Protein AF-A0AAT9HSR9-F1 (afdb_monomer_lite)

Foldseek 3Di:
DCPDDDDDDDDPDDQAADDADDLPDAFEEEEEPAQQEPVDPCLLVSLCCCCTRSVQGQKYKYWRQKFNVRLAQPQGQDRPNRVVSNLVSNVVSVHANWDKDWARAGFPPADDRHRMHTTIMMTGRPVRDDFPADAAEHNPDAWDWDADPNDIDINHPPYDHDDDPDDPPPDDDDDPDDDPPDDDPDDDDDDDDDDDDDDDD

Structure (mmCIF, N/CA/C/O backbone):
data_AF-A0AAT9HSR9-F1
#
_entry.id   AF-A0AAT9HSR9-F1
#
loop_
_atom_site.group_PDB
_atom_site.id
_atom_site.type_symbol
_atom_site.label_atom_id
_atom_site.label_alt_id
_atom_site.label_comp_id
_atom_site.label_asym_id
_atom_site.label_entity_id
_atom_site.label_seq_id
_atom_site.pdbx_PDB_ins_code
_atom_site.Cartn_x
_atom_site.Cartn_y
_atom_site.Cartn_z
_atom_site.occupancy
_atom_site.B_iso_or_equiv
_atom_site.auth_seq_id
_atom_site.auth_comp_id
_atom_site.auth_asym_id
_atom_site.auth_atom_id
_atom_site.pdbx_PDB_model_num
ATOM 1 N N . MET A 1 1 ? 38.023 8.622 -2.861 1.00 49.47 1 MET A N 1
ATOM 2 C CA . MET A 1 1 ? 36.680 8.359 -3.401 1.00 49.47 1 MET A CA 1
ATOM 3 C C . MET A 1 1 ? 36.745 6.967 -4.004 1.00 49.47 1 MET A C 1
ATOM 5 O O . MET A 1 1 ? 37.762 6.653 -4.612 1.00 49.47 1 MET A O 1
ATOM 9 N N . ALA A 1 2 ? 35.819 6.084 -3.636 1.00 56.56 2 ALA A N 1
ATOM 10 C CA . ALA A 1 2 ? 35.766 4.719 -4.150 1.00 56.56 2 ALA A CA 1
ATOM 11 C C . ALA A 1 2 ? 34.587 4.687 -5.121 1.00 56.56 2 ALA A C 1
ATOM 13 O O . ALA A 1 2 ? 33.443 4.583 -4.691 1.00 56.56 2 ALA A O 1
ATOM 14 N N . ASP A 1 3 ? 34.886 4.871 -6.403 1.00 71.75 3 ASP A N 1
ATOM 15 C CA . ASP A 1 3 ? 33.885 5.171 -7.435 1.00 71.75 3 ASP A CA 1
ATOM 16 C C . ASP A 1 3 ? 33.466 3.910 -8.210 1.00 71.75 3 ASP A C 1
ATOM 18 O O . ASP A 1 3 ? 32.775 3.988 -9.221 1.00 71.75 3 ASP A O 1
ATOM 22 N N . GLU A 1 4 ? 33.890 2.733 -7.742 1.00 72.19 4 GLU A N 1
ATOM 23 C CA . GLU A 1 4 ? 33.676 1.461 -8.422 1.00 72.19 4 GLU A CA 1
ATOM 24 C C . GLU A 1 4 ? 33.066 0.443 -7.453 1.00 72.19 4 GLU A C 1
ATOM 26 O O . GLU A 1 4 ? 33.708 -0.043 -6.517 1.00 72.19 4 GLU A O 1
ATOM 31 N N . LEU A 1 5 ? 31.782 0.144 -7.661 1.00 78.38 5 LEU A N 1
ATOM 32 C CA . LEU A 1 5 ? 31.115 -0.970 -6.998 1.00 78.38 5 LEU A CA 1
ATOM 33 C C . LEU A 1 5 ? 31.623 -2.279 -7.617 1.00 78.38 5 LEU A C 1
ATOM 35 O O . LEU A 1 5 ? 31.696 -2.419 -8.837 1.00 78.38 5 LEU A O 1
ATOM 39 N N . GLY A 1 6 ? 31.973 -3.252 -6.775 1.00 82.44 6 GL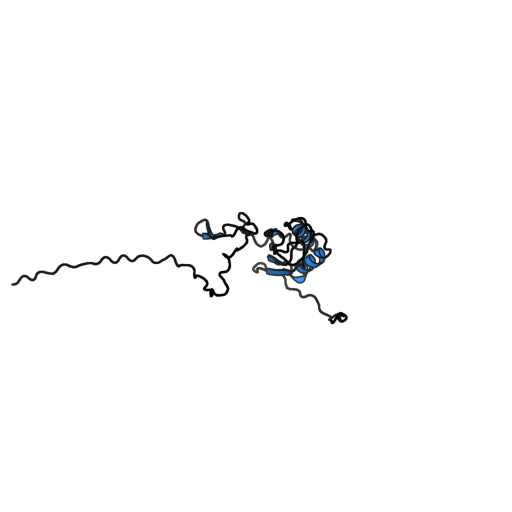Y A N 1
ATOM 40 C CA . GLY A 1 6 ? 32.399 -4.570 -7.242 1.00 82.44 6 GLY A CA 1
ATOM 41 C C . GLY A 1 6 ? 31.304 -5.289 -8.039 1.00 82.44 6 GLY A C 1
ATOM 42 O O . GLY A 1 6 ? 30.112 -5.065 -7.840 1.00 82.44 6 GLY A O 1
ATOM 43 N N . THR A 1 7 ? 31.703 -6.195 -8.933 1.00 84.62 7 THR A N 1
ATOM 44 C CA . THR A 1 7 ? 30.761 -6.977 -9.744 1.00 84.62 7 THR A CA 1
ATOM 45 C C . THR A 1 7 ? 29.897 -7.880 -8.861 1.00 84.62 7 THR A C 1
ATOM 47 O O . THR A 1 7 ? 30.424 -8.685 -8.085 1.00 84.62 7 THR A O 1
ATOM 50 N N . LEU A 1 8 ? 28.572 -7.784 -9.010 1.00 83.00 8 LEU A N 1
ATOM 51 C CA . LEU A 1 8 ? 27.621 -8.663 -8.334 1.00 83.00 8 LEU A CA 1
ATOM 52 C C . LEU A 1 8 ? 27.916 -10.121 -8.703 1.00 83.00 8 LEU A C 1
ATOM 54 O O . LEU A 1 8 ? 27.833 -10.514 -9.866 1.00 83.00 8 LEU A O 1
ATOM 58 N N . LYS A 1 9 ? 28.245 -10.938 -7.701 1.00 85.19 9 LYS A N 1
ATOM 59 C CA . LYS A 1 9 ? 28.342 -12.390 -7.857 1.00 85.19 9 LYS A CA 1
ATOM 60 C C . LYS A 1 9 ? 27.020 -13.012 -7.417 1.00 85.19 9 LYS A C 1
ATOM 62 O O . LYS A 1 9 ? 26.673 -12.869 -6.245 1.00 85.19 9 LYS A O 1
ATOM 67 N N . PRO A 1 10 ? 26.295 -13.714 -8.303 1.00 80.94 10 PRO A N 1
ATOM 68 C CA . PRO A 1 10 ? 25.083 -14.414 -7.912 1.00 80.94 10 PRO A CA 1
ATOM 69 C C . PRO A 1 10 ? 25.403 -15.454 -6.835 1.00 80.94 10 PRO A C 1
ATOM 71 O O . PRO A 1 10 ? 26.156 -16.400 -7.068 1.00 80.94 10 PRO A O 1
ATOM 74 N N . GLY A 1 11 ? 24.835 -15.287 -5.643 1.00 81.75 11 GLY A N 1
ATOM 75 C CA . GLY A 1 11 ? 24.645 -16.408 -4.732 1.00 81.75 11 GLY A CA 1
ATOM 76 C C . GLY A 1 11 ? 23.444 -17.197 -5.237 1.00 81.75 11 GLY A C 1
ATOM 77 O O . GLY A 1 11 ? 22.462 -16.583 -5.643 1.00 81.75 11 GLY A O 1
ATOM 78 N N . ASN A 1 12 ? 23.487 -18.529 -5.231 1.00 87.81 12 ASN A N 1
ATOM 79 C CA . ASN A 1 12 ? 22.360 -19.398 -5.616 1.00 87.81 12 ASN A CA 1
ATOM 80 C C . ASN A 1 12 ? 21.196 -19.330 -4.596 1.00 87.81 12 ASN A C 1
ATOM 82 O O . ASN A 1 12 ? 20.696 -20.353 -4.128 1.00 87.81 12 ASN A O 1
ATOM 86 N N . LEU A 1 13 ? 20.809 -18.120 -4.199 1.00 87.38 13 LEU A N 1
ATOM 87 C CA . LEU A 1 13 ? 19.765 -17.818 -3.242 1.00 87.38 13 LEU A CA 1
ATOM 88 C C . LEU A 1 13 ? 18.419 -17.898 -3.949 1.00 87.38 13 LEU A C 1
ATOM 90 O O . LEU A 1 13 ? 18.234 -17.400 -5.060 1.00 87.38 13 LEU A O 1
ATOM 94 N N . ARG A 1 14 ? 17.467 -18.541 -3.284 1.00 86.81 14 ARG A N 1
ATOM 95 C CA . ARG A 1 14 ? 16.070 -18.563 -3.706 1.00 86.81 14 ARG A CA 1
ATOM 96 C C . ARG A 1 14 ? 15.319 -17.545 -2.867 1.00 86.81 14 ARG A C 1
ATOM 98 O O . ARG A 1 14 ? 15.619 -17.402 -1.684 1.00 86.81 14 ARG A O 1
ATOM 105 N N . ARG A 1 15 ? 14.339 -16.866 -3.465 1.00 87.75 15 ARG A N 1
ATOM 106 C CA . ARG A 1 15 ? 13.424 -16.017 -2.695 1.00 87.75 15 ARG A CA 1
ATOM 107 C C . ARG A 1 15 ? 12.723 -16.871 -1.642 1.00 87.75 15 ARG A C 1
ATOM 109 O O . ARG A 1 15 ? 12.269 -17.976 -1.945 1.00 87.75 15 ARG A O 1
ATOM 116 N N . GLU A 1 16 ? 12.649 -16.356 -0.423 1.00 91.75 16 GLU A N 1
ATOM 117 C CA . GLU A 1 16 ? 11.943 -17.024 0.663 1.00 91.75 16 GLU A CA 1
ATOM 118 C C . GLU A 1 16 ? 10.441 -17.089 0.373 1.00 91.75 16 GLU A C 1
ATOM 120 O O . GLU A 1 16 ? 9.889 -16.280 -0.377 1.00 91.75 16 GLU A O 1
ATOM 125 N N . SER A 1 17 ? 9.776 -18.086 0.947 1.00 95.81 17 SER A N 1
ATOM 126 C CA . SER A 1 17 ? 8.325 -18.231 0.865 1.00 95.81 17 SER A CA 1
ATOM 127 C C . SER A 1 17 ? 7.789 -18.782 2.174 1.00 95.81 17 SER A C 1
ATOM 129 O O . SER A 1 17 ? 8.463 -19.583 2.823 1.00 95.81 17 SER A O 1
ATOM 131 N N . THR A 1 18 ? 6.561 -18.415 2.516 1.00 96.25 18 THR A N 1
ATOM 132 C CA . THR A 1 18 ? 5.837 -18.972 3.659 1.00 96.25 18 THR A CA 1
ATOM 133 C C . THR A 1 18 ? 4.807 -20.019 3.215 1.00 96.25 18 THR A C 1
ATOM 135 O O . THR A 1 18 ? 4.603 -20.268 2.018 1.00 96.25 18 THR A O 1
ATOM 138 N N . ARG A 1 19 ? 4.162 -20.668 4.189 1.00 96.56 19 ARG A N 1
ATOM 139 C CA . ARG A 1 19 ? 2.981 -21.514 3.969 1.00 96.56 19 ARG A CA 1
ATOM 140 C C . ARG A 1 19 ? 1.700 -20.668 3.988 1.00 96.56 19 ARG A C 1
ATOM 142 O O . ARG A 1 19 ? 1.684 -19.636 4.653 1.00 96.56 19 ARG A O 1
ATOM 149 N N . PRO A 1 20 ? 0.612 -21.117 3.344 1.00 96.50 20 PRO A N 1
ATOM 150 C CA . PRO A 1 20 ? -0.703 -20.518 3.548 1.00 96.50 20 PRO A CA 1
ATOM 151 C C . PRO A 1 20 ? -1.145 -20.597 5.018 1.00 96.50 20 PRO A C 1
ATOM 153 O O . PRO A 1 20 ? -0.828 -21.566 5.724 1.00 96.50 20 PRO A O 1
ATOM 156 N N . GLN A 1 21 ? -1.891 -19.592 5.469 1.00 97.50 21 GLN A N 1
ATOM 157 C CA . GLN A 1 21 ? -2.566 -19.578 6.763 1.00 97.50 21 GLN A CA 1
ATOM 158 C C . GLN A 1 21 ? -3.738 -20.562 6.798 1.00 97.50 21 GLN A C 1
ATOM 160 O O . GLN A 1 21 ? -4.435 -20.769 5.804 1.00 97.50 21 GLN A O 1
ATOM 165 N N . HIS A 1 22 ? -3.981 -21.165 7.960 1.00 96.81 22 HIS A N 1
ATOM 166 C CA . HIS A 1 22 ? -5.181 -21.964 8.191 1.00 96.81 22 HIS A CA 1
ATOM 167 C C . HIS A 1 22 ? -6.426 -21.077 8.365 1.00 96.81 22 HIS A C 1
ATOM 169 O O . HIS A 1 22 ? -6.351 -19.871 8.604 1.00 96.81 22 HIS A O 1
ATOM 175 N N . LEU A 1 23 ? -7.613 -21.691 8.303 1.00 93.75 23 LEU A N 1
ATOM 176 C CA . LEU A 1 23 ? -8.891 -20.983 8.457 1.00 93.75 23 LEU A CA 1
ATOM 177 C C . LEU A 1 23 ? -9.039 -20.257 9.805 1.00 93.75 23 LEU A C 1
ATOM 179 O O . LEU A 1 23 ? -9.752 -19.266 9.881 1.00 93.75 23 LEU A O 1
ATOM 183 N N . THR A 1 24 ? -8.358 -20.732 10.849 1.00 96.06 24 THR A N 1
ATOM 184 C CA . THR A 1 24 ? -8.396 -20.168 12.208 1.00 96.06 24 THR A CA 1
ATOM 185 C C . THR A 1 24 ? -7.161 -19.334 12.556 1.00 96.06 24 THR A C 1
ATOM 187 O O . THR A 1 24 ? -6.983 -18.962 13.713 1.00 96.06 24 THR A O 1
ATOM 190 N N . GLU A 1 25 ? -6.276 -19.088 11.591 1.00 98.00 25 GLU A N 1
ATOM 191 C CA . GLU A 1 25 ? -5.083 -18.257 11.757 1.00 98.00 25 GLU A CA 1
ATOM 192 C C . GLU A 1 25 ? -5.281 -16.917 11.058 1.00 98.00 25 GLU A C 1
ATOM 194 O O . GLU A 1 25 ? -6.007 -16.851 10.073 1.00 98.00 25 GLU A O 1
ATOM 199 N N . LEU A 1 26 ? -4.607 -15.873 11.539 1.00 98.00 26 LEU A N 1
ATOM 200 C CA . LEU A 1 26 ? -4.512 -14.582 10.863 1.00 98.00 26 LEU A CA 1
ATOM 201 C C . LEU A 1 26 ? -3.094 -14.427 10.306 1.00 98.00 26 LEU A C 1
ATOM 203 O O . LEU A 1 26 ? -2.134 -14.466 11.078 1.00 98.00 26 LEU A O 1
ATOM 207 N N . ALA A 1 27 ? -2.959 -14.231 8.994 1.00 98.38 27 ALA A N 1
ATOM 208 C CA . ALA A 1 27 ? -1.683 -13.878 8.376 1.00 98.38 27 ALA A CA 1
ATOM 209 C C . ALA A 1 27 ? -1.542 -12.361 8.238 1.00 98.38 27 ALA A C 1
ATOM 211 O O . ALA A 1 27 ? -2.395 -11.698 7.650 1.00 98.38 27 ALA A O 1
ATOM 212 N N . VAL A 1 28 ? -0.430 -11.833 8.747 1.00 98.31 28 VAL A N 1
ATOM 213 C CA . VAL A 1 28 ? -0.067 -10.415 8.674 1.00 98.31 28 VAL A CA 1
ATOM 214 C C . VAL A 1 28 ? 1.351 -10.315 8.128 1.00 98.31 28 VAL A C 1
ATOM 216 O O . VAL A 1 28 ? 2.233 -11.036 8.595 1.00 98.31 28 VAL A O 1
ATOM 219 N N . ALA A 1 29 ? 1.575 -9.422 7.169 1.00 97.94 29 ALA A N 1
ATOM 220 C CA . ALA A 1 29 ? 2.901 -9.129 6.635 1.00 97.94 29 ALA A CA 1
ATOM 221 C C . ALA A 1 29 ? 3.158 -7.620 6.564 1.00 97.94 29 ALA A C 1
ATOM 223 O O . ALA A 1 29 ? 2.227 -6.829 6.418 1.00 97.94 29 ALA A O 1
ATOM 224 N N . THR A 1 30 ? 4.430 -7.236 6.631 1.00 98.00 30 THR A N 1
ATOM 225 C CA . THR A 1 30 ? 4.922 -5.932 6.176 1.00 98.00 30 THR A CA 1
ATOM 226 C C . THR A 1 30 ? 5.674 -6.149 4.867 1.00 98.00 30 THR A C 1
ATOM 228 O O . THR A 1 30 ? 6.376 -7.154 4.719 1.00 98.00 30 THR A O 1
ATOM 231 N N . TYR A 1 31 ? 5.495 -5.261 3.897 1.00 97.94 31 TYR A N 1
ATOM 232 C CA . TYR A 1 31 ? 6.111 -5.401 2.583 1.00 97.94 31 TYR A CA 1
ATOM 233 C C . TYR A 1 31 ? 6.418 -4.030 1.989 1.00 97.94 31 TYR A C 1
ATOM 235 O O . TYR A 1 31 ? 5.526 -3.199 1.863 1.00 97.94 31 TYR A O 1
ATOM 243 N N . ASN A 1 32 ? 7.677 -3.809 1.634 1.00 97.56 32 ASN A N 1
ATOM 244 C CA . ASN A 1 32 ? 8.132 -2.585 0.993 1.00 97.56 32 ASN A CA 1
ATOM 245 C C . ASN A 1 32 ? 8.040 -2.738 -0.530 1.00 97.56 32 ASN A C 1
ATOM 247 O O . ASN A 1 32 ? 8.429 -3.783 -1.064 1.00 97.56 32 ASN A O 1
ATOM 251 N N . VAL A 1 33 ? 7.468 -1.735 -1.197 1.00 97.19 33 VAL A N 1
ATOM 252 C CA . VAL A 1 33 ? 7.260 -1.725 -2.652 1.00 97.19 33 VAL A CA 1
ATOM 253 C C . VAL A 1 33 ? 8.196 -0.770 -3.401 1.00 97.19 33 VAL A C 1
ATOM 255 O O . VAL A 1 33 ? 8.028 -0.603 -4.597 1.00 97.19 33 VAL A O 1
ATOM 258 N N . GLU A 1 34 ? 9.195 -0.201 -2.724 1.00 95.31 34 GLU A N 1
ATOM 259 C CA . GLU A 1 34 ? 10.305 0.555 -3.321 1.00 95.31 34 GLU A CA 1
ATOM 260 C C . GLU A 1 34 ? 9.855 1.805 -4.108 1.00 95.31 34 GLU A C 1
ATOM 262 O O . GLU A 1 34 ? 10.176 1.960 -5.281 1.00 95.31 34 GLU A O 1
ATOM 267 N N . ASN A 1 35 ? 9.126 2.709 -3.442 1.00 95.69 35 ASN A N 1
ATOM 268 C CA . ASN A 1 35 ? 8.567 3.965 -3.980 1.00 95.69 35 ASN A CA 1
ATOM 269 C C . ASN A 1 35 ? 7.576 3.797 -5.143 1.00 95.69 35 ASN A C 1
ATOM 271 O O . ASN A 1 35 ? 7.456 4.685 -5.982 1.00 95.69 35 ASN A O 1
ATOM 275 N N . LEU A 1 36 ? 6.839 2.685 -5.160 1.00 97.88 36 LEU A N 1
ATOM 276 C CA . LEU A 1 36 ? 5.950 2.307 -6.257 1.00 97.88 36 LEU A CA 1
ATOM 277 C C . LEU A 1 36 ? 4.986 3.432 -6.662 1.00 97.88 36 LEU A C 1
ATOM 279 O O . LEU A 1 36 ? 4.190 3.894 -5.838 1.00 97.88 36 LEU A O 1
ATOM 283 N N . ASP A 1 37 ? 4.995 3.774 -7.948 1.00 97.75 37 ASP A N 1
ATOM 284 C CA . ASP A 1 37 ? 4.078 4.698 -8.613 1.00 97.75 37 ASP A CA 1
ATOM 285 C C . ASP A 1 37 ? 3.621 4.158 -9.987 1.00 97.75 37 ASP A C 1
ATOM 287 O O . ASP A 1 37 ? 4.144 3.157 -10.477 1.00 97.75 37 ASP A O 1
ATOM 291 N N . PRO A 1 38 ? 2.606 4.753 -10.647 1.00 97.94 38 PRO A N 1
ATOM 292 C CA . PRO A 1 38 ? 2.026 4.196 -11.872 1.00 97.94 38 PRO A CA 1
ATOM 293 C C . PRO A 1 38 ? 2.969 4.124 -13.084 1.00 97.94 38 PRO A C 1
ATOM 295 O O . PRO A 1 38 ? 2.585 3.534 -14.096 1.00 97.94 38 PRO A O 1
ATOM 298 N N . SER A 1 39 ? 4.141 4.758 -13.031 1.00 96.75 39 SER A N 1
ATOM 299 C CA . SER A 1 39 ? 5.153 4.706 -14.087 1.00 96.75 39 SER A CA 1
ATOM 300 C C . SER A 1 39 ? 6.092 3.498 -13.982 1.00 96.75 39 SER A C 1
ATOM 302 O O . SER A 1 39 ? 6.758 3.177 -14.971 1.00 96.75 39 SER A O 1
ATOM 304 N N . ASP A 1 40 ? 6.089 2.790 -12.849 1.00 97.69 40 ASP A N 1
ATOM 305 C CA . ASP A 1 40 ? 6.918 1.606 -12.627 1.00 97.69 40 ASP A CA 1
ATOM 306 C C . ASP A 1 40 ? 6.430 0.364 -13.386 1.00 97.69 40 ASP A C 1
ATOM 308 O O . ASP A 1 40 ? 5.235 0.136 -13.596 1.00 97.69 40 ASP A O 1
ATOM 312 N N . ASP A 1 41 ? 7.370 -0.520 -13.735 1.00 97.56 41 ASP A N 1
ATOM 313 C CA . ASP A 1 41 ? 7.102 -1.823 -14.359 1.00 97.56 41 ASP A CA 1
ATOM 314 C C . ASP A 1 41 ? 7.121 -3.001 -13.358 1.00 97.56 41 ASP A C 1
ATOM 316 O O . ASP A 1 41 ? 6.927 -4.164 -13.730 1.00 97.56 41 ASP A O 1
ATOM 320 N N . THR A 1 42 ? 7.290 -2.711 -12.064 1.00 98.31 42 THR A N 1
ATOM 321 C CA . THR A 1 42 ? 7.502 -3.697 -10.991 1.00 98.31 42 THR A CA 1
ATOM 322 C C . THR A 1 42 ? 6.212 -4.238 -10.364 1.00 98.31 42 THR A C 1
ATOM 324 O O . THR A 1 42 ? 6.268 -5.218 -9.613 1.00 98.31 42 THR A O 1
ATOM 327 N N . PHE A 1 43 ? 5.031 -3.696 -10.699 1.00 98.69 43 PHE A N 1
ATOM 328 C CA . PHE A 1 43 ? 3.735 -4.113 -10.130 1.00 98.69 43 PHE A CA 1
ATOM 329 C C . PHE A 1 43 ? 3.512 -5.629 -10.163 1.00 98.69 43 PHE A C 1
ATOM 331 O O . PHE A 1 43 ? 3.130 -6.231 -9.159 1.00 98.69 43 PHE A O 1
ATOM 338 N N . ALA A 1 44 ? 3.790 -6.271 -11.301 1.00 98.69 44 ALA A N 1
ATOM 339 C CA . ALA A 1 44 ? 3.626 -7.715 -11.450 1.00 98.69 44 ALA A CA 1
ATOM 340 C C . ALA A 1 44 ? 4.586 -8.508 -10.544 1.00 98.69 44 ALA A C 1
ATOM 342 O O . ALA A 1 44 ? 4.226 -9.571 -10.035 1.00 98.69 44 ALA A O 1
ATOM 343 N N . ALA A 1 45 ? 5.797 -7.993 -10.309 1.00 98.44 45 ALA A N 1
ATOM 344 C CA . ALA A 1 45 ? 6.773 -8.620 -9.426 1.00 98.44 45 ALA A CA 1
ATOM 345 C C . ALA A 1 45 ? 6.362 -8.497 -7.950 1.00 98.44 45 ALA A C 1
ATOM 347 O O . ALA A 1 45 ? 6.430 -9.491 -7.219 1.00 98.44 45 ALA A O 1
ATOM 348 N N . HIS A 1 46 ? 5.878 -7.325 -7.522 1.00 98.62 46 HIS A N 1
ATOM 349 C CA . HIS A 1 46 ? 5.333 -7.125 -6.175 1.00 98.62 46 HIS A CA 1
ATOM 350 C C . HIS A 1 46 ? 4.090 -7.987 -5.937 1.00 98.62 46 HIS A C 1
ATOM 352 O O . HIS A 1 46 ? 4.003 -8.687 -4.925 1.00 98.62 46 HIS A O 1
ATOM 358 N N . ALA A 1 47 ? 3.168 -8.026 -6.902 1.00 98.75 47 ALA A N 1
ATOM 359 C CA . ALA A 1 47 ? 1.995 -8.890 -6.860 1.00 98.75 47 ALA A CA 1
ATOM 360 C C . ALA A 1 47 ? 2.378 -10.371 -6.723 1.00 98.75 47 ALA A C 1
ATOM 362 O O . ALA A 1 47 ? 1.901 -11.056 -5.818 1.00 98.75 47 ALA A O 1
ATOM 363 N N . ALA A 1 48 ? 3.302 -10.861 -7.554 1.00 98.50 48 ALA A N 1
ATOM 364 C CA . ALA A 1 48 ? 3.790 -12.234 -7.467 1.00 98.50 48 ALA A CA 1
ATOM 365 C C . ALA A 1 48 ? 4.442 -12.534 -6.107 1.00 98.50 48 ALA A C 1
ATOM 367 O O . ALA A 1 48 ? 4.223 -13.612 -5.550 1.00 98.50 48 ALA A O 1
ATOM 368 N N . ALA A 1 49 ? 5.198 -11.590 -5.536 1.00 98.38 49 ALA A N 1
ATOM 369 C CA . ALA A 1 49 ? 5.771 -11.745 -4.204 1.00 98.38 49 ALA A CA 1
ATOM 370 C C . ALA A 1 49 ? 4.679 -11.858 -3.124 1.00 98.38 49 ALA A C 1
ATOM 372 O O . ALA A 1 49 ? 4.713 -12.779 -2.305 1.00 98.38 49 ALA A O 1
ATOM 373 N N . ILE A 1 50 ? 3.667 -10.991 -3.149 1.00 98.62 50 ILE A N 1
ATOM 374 C CA . ILE A 1 50 ? 2.552 -11.029 -2.192 1.00 98.62 50 ILE A CA 1
ATOM 375 C C . ILE A 1 50 ? 1.767 -12.346 -2.317 1.00 98.62 50 ILE A C 1
ATOM 377 O O . ILE A 1 50 ? 1.503 -13.022 -1.318 1.00 98.62 50 ILE A O 1
ATOM 381 N N . VAL A 1 51 ? 1.442 -12.768 -3.538 1.00 98.69 51 VAL A N 1
ATOM 382 C CA . VAL A 1 51 ? 0.605 -13.954 -3.767 1.00 98.69 51 VAL A CA 1
ATOM 383 C C . VAL A 1 51 ? 1.378 -15.252 -3.549 1.00 98.69 51 VAL A C 1
ATOM 385 O O . VAL A 1 51 ? 0.900 -16.158 -2.864 1.00 98.69 51 VAL A O 1
ATOM 388 N N . HIS A 1 52 ? 2.571 -15.385 -4.124 1.00 98.12 52 HIS A N 1
ATOM 389 C CA . HIS A 1 52 ? 3.272 -16.667 -4.192 1.00 98.12 52 HIS A CA 1
ATOM 390 C C . HIS A 1 52 ? 4.334 -16.839 -3.107 1.00 98.12 52 HIS A C 1
ATOM 392 O O . HIS A 1 52 ? 4.501 -17.957 -2.611 1.00 98.12 52 HIS A O 1
ATOM 398 N N . ASN A 1 53 ? 5.022 -15.766 -2.704 1.00 98.12 53 ASN A N 1
ATOM 399 C CA . ASN A 1 53 ? 6.019 -15.826 -1.635 1.00 98.12 53 ASN A CA 1
ATOM 400 C C . ASN A 1 53 ? 5.363 -15.651 -0.262 1.00 98.12 53 ASN A C 1
ATOM 402 O O . ASN A 1 53 ? 5.560 -16.500 0.607 1.00 98.12 53 ASN A O 1
ATOM 406 N N . LEU A 1 54 ? 4.541 -14.613 -0.084 1.00 98.19 54 LEU A N 1
ATOM 407 C CA . LEU A 1 54 ? 3.848 -14.328 1.181 1.00 98.19 54 LEU A CA 1
ATOM 408 C C . LEU A 1 54 ? 2.530 -15.098 1.352 1.00 98.19 54 LEU A C 1
ATOM 410 O O . LEU A 1 54 ? 1.971 -15.101 2.444 1.00 98.19 54 LEU A O 1
ATOM 414 N N . ARG A 1 55 ? 2.069 -15.800 0.307 1.00 98.44 55 ARG A N 1
ATOM 415 C CA . ARG A 1 55 ? 0.854 -16.637 0.313 1.00 98.44 55 ARG A CA 1
ATOM 416 C C . ARG A 1 55 ? -0.443 -15.872 0.566 1.00 98.44 55 ARG A C 1
ATOM 418 O O . ARG A 1 55 ? -1.352 -16.422 1.175 1.00 98.44 55 ARG A O 1
ATOM 425 N N . SER A 1 56 ? -0.555 -14.656 0.029 1.00 98.50 56 SER A N 1
ATOM 426 C CA . SER A 1 56 ? -1.740 -13.795 0.165 1.00 98.50 56 SER A CA 1
ATOM 427 C C . SER A 1 56 ? -2.184 -13.621 1.629 1.00 98.50 56 SER A C 1
ATOM 429 O O . SER A 1 56 ? -3.231 -14.143 2.030 1.00 98.50 56 SER A O 1
ATOM 431 N N . PRO A 1 57 ? -1.392 -12.908 2.455 1.00 98.56 57 PRO A N 1
ATOM 432 C CA . PRO A 1 57 ? -1.745 -12.639 3.846 1.00 98.56 57 PRO A CA 1
ATOM 433 C C . PRO A 1 57 ? -3.130 -11.994 3.975 1.00 98.56 57 PRO A C 1
ATOM 435 O O . PRO A 1 57 ? -3.579 -11.283 3.080 1.00 98.56 57 PRO A O 1
ATOM 438 N N . ASP A 1 58 ? -3.810 -12.179 5.103 1.00 98.69 58 ASP A N 1
ATOM 439 C CA . ASP A 1 58 ? -5.112 -11.532 5.327 1.00 98.69 58 ASP A CA 1
ATOM 440 C C . ASP A 1 58 ? -4.977 -10.010 5.431 1.00 98.69 58 ASP A C 1
ATOM 442 O O . ASP A 1 58 ? -5.915 -9.274 5.125 1.00 98.69 58 ASP A O 1
ATOM 446 N N . ILE A 1 59 ? -3.804 -9.563 5.877 1.00 98.62 59 ILE A N 1
ATOM 447 C CA . ILE A 1 59 ? -3.433 -8.174 6.086 1.00 98.62 59 ILE A CA 1
ATOM 448 C C . ILE A 1 59 ? -2.006 -7.949 5.573 1.00 98.62 59 ILE A C 1
ATOM 450 O O . ILE A 1 59 ? -1.087 -8.678 5.960 1.00 98.62 59 ILE A O 1
ATOM 454 N N . VAL A 1 60 ? -1.799 -6.889 4.789 1.00 98.69 60 VAL A N 1
ATOM 455 C CA . VAL A 1 60 ? -0.465 -6.436 4.370 1.00 98.69 60 VAL A CA 1
ATOM 456 C C . VAL A 1 60 ? -0.300 -4.954 4.693 1.00 98.69 60 VAL A C 1
ATOM 458 O O . VAL A 1 60 ? -1.046 -4.116 4.198 1.00 98.69 60 VAL A O 1
ATOM 461 N N . SER A 1 61 ? 0.690 -4.625 5.519 1.00 98.31 61 SER A N 1
ATOM 462 C CA . SER A 1 61 ? 1.165 -3.253 5.697 1.00 98.31 61 SER A CA 1
ATOM 463 C C . SER A 1 61 ? 2.199 -2.960 4.616 1.00 98.31 61 SER A C 1
ATOM 465 O O . SER A 1 61 ? 3.301 -3.506 4.656 1.00 98.31 61 SER A O 1
ATOM 467 N N . LEU A 1 62 ? 1.833 -2.119 3.658 1.00 98.38 62 LEU A N 1
ATOM 468 C CA . LEU A 1 62 ? 2.710 -1.662 2.593 1.00 98.38 62 LEU A CA 1
ATOM 469 C C . LEU A 1 62 ? 3.545 -0.474 3.065 1.00 98.38 62 LEU A C 1
ATOM 471 O O . LEU A 1 62 ? 3.016 0.467 3.663 1.00 98.38 62 LEU A O 1
ATOM 475 N N . GLU A 1 63 ? 4.836 -0.543 2.775 1.00 96.56 63 GLU A N 1
ATOM 476 C CA . GLU A 1 63 ? 5.795 0.547 2.909 1.00 96.56 63 GLU A CA 1
ATOM 477 C C . GLU A 1 63 ? 6.150 1.073 1.526 1.00 96.56 63 GLU A C 1
ATOM 479 O O . GLU A 1 63 ? 6.230 0.307 0.569 1.00 96.56 63 GLU A O 1
ATOM 484 N N . GLU A 1 64 ? 6.403 2.371 1.461 1.00 95.38 64 GLU A N 1
ATOM 485 C CA . GLU A 1 64 ? 6.881 3.057 0.267 1.00 95.38 64 GLU A CA 1
ATOM 486 C C . GLU A 1 64 ? 5.902 3.134 -0.916 1.00 95.38 64 GLU A C 1
ATOM 488 O O . GLU A 1 64 ? 6.287 2.977 -2.067 1.00 95.38 64 GLU A O 1
ATOM 493 N N . ILE A 1 65 ? 4.624 3.414 -0.645 1.00 97.62 65 ILE A N 1
ATOM 494 C CA . ILE A 1 65 ? 3.653 3.751 -1.700 1.00 97.62 65 ILE A CA 1
ATOM 495 C C . ILE A 1 65 ? 3.767 5.234 -2.051 1.00 97.62 65 ILE A C 1
ATOM 497 O O . ILE A 1 65 ? 3.656 6.083 -1.159 1.00 97.62 65 ILE A O 1
ATOM 501 N N . GLN A 1 66 ? 3.913 5.544 -3.335 1.00 97.00 66 GLN A N 1
ATOM 502 C CA . GLN A 1 66 ? 4.060 6.910 -3.824 1.00 97.00 66 GLN A CA 1
ATOM 503 C C . GLN A 1 66 ? 2.779 7.453 -4.487 1.00 97.00 66 GLN A C 1
ATOM 505 O O . GLN A 1 66 ? 1.795 6.733 -4.695 1.00 97.00 66 GLN A O 1
ATOM 510 N N . ASP A 1 67 ? 2.777 8.762 -4.747 1.00 97.44 67 ASP A N 1
ATOM 511 C CA . ASP A 1 67 ? 1.704 9.505 -5.403 1.00 97.44 67 ASP A CA 1
ATOM 512 C C . ASP A 1 67 ? 1.338 8.965 -6.793 1.00 97.44 67 ASP A C 1
ATOM 514 O O . ASP A 1 67 ? 2.133 8.346 -7.497 1.00 97.44 67 ASP A O 1
ATOM 518 N N . ASP A 1 68 ? 0.126 9.290 -7.237 1.00 97.69 68 ASP A N 1
ATOM 519 C CA . ASP A 1 68 ? -0.436 8.929 -8.543 1.00 97.69 68 ASP A CA 1
ATOM 520 C C . ASP A 1 68 ? 0.334 9.517 -9.742 1.00 97.69 68 ASP A C 1
ATOM 522 O O . ASP A 1 68 ? 0.049 9.166 -10.896 1.00 97.69 68 ASP A O 1
ATOM 526 N N . ASN A 1 69 ? 1.261 10.441 -9.483 1.00 95.44 69 ASN A N 1
ATOM 527 C CA . ASN A 1 69 ? 2.114 11.121 -10.453 1.00 95.44 69 ASN A CA 1
ATOM 528 C C . ASN A 1 69 ? 3.624 10.879 -10.214 1.00 95.44 69 ASN A C 1
ATOM 530 O O . ASN A 1 69 ? 4.447 11.536 -10.867 1.00 95.44 69 ASN A O 1
ATOM 534 N N . GLY A 1 70 ? 3.983 9.961 -9.308 1.00 94.06 70 GLY A N 1
ATOM 535 C CA . GLY A 1 70 ? 5.371 9.656 -8.962 1.00 94.06 70 GLY A CA 1
ATOM 536 C C . GLY A 1 70 ? 6.105 10.856 -8.361 1.00 94.06 70 GLY A C 1
ATOM 537 O O . GLY A 1 70 ? 5.565 11.586 -7.536 1.00 94.06 70 GLY A O 1
ATOM 538 N N . ALA A 1 71 ? 7.334 11.099 -8.816 1.00 93.00 71 ALA A N 1
ATOM 539 C CA . ALA A 1 71 ? 8.174 12.212 -8.358 1.00 93.00 71 ALA A CA 1
ATOM 540 C C . ALA A 1 71 ? 7.824 13.589 -8.974 1.00 93.00 71 ALA A C 1
ATOM 542 O O . ALA A 1 71 ? 8.596 14.546 -8.858 1.00 93.00 71 ALA A O 1
ATOM 543 N N . THR A 1 72 ? 6.703 13.710 -9.694 1.00 94.75 72 THR A N 1
ATOM 544 C CA . THR A 1 72 ? 6.331 14.973 -10.350 1.00 94.75 72 THR A CA 1
ATOM 545 C C . THR A 1 72 ? 5.904 16.017 -9.313 1.00 94.75 72 THR A C 1
ATOM 547 O O . THR A 1 72 ? 4.873 15.883 -8.663 1.00 94.75 72 THR A O 1
ATOM 550 N N . ASP A 1 73 ? 6.659 17.113 -9.211 1.00 93.25 73 ASP A N 1
ATOM 551 C CA . ASP A 1 73 ? 6.392 18.192 -8.252 1.00 93.25 73 ASP A CA 1
ATOM 552 C C . ASP A 1 73 ? 5.268 19.139 -8.732 1.00 93.25 73 ASP A C 1
ATOM 554 O O . ASP A 1 73 ? 5.524 20.236 -9.239 1.00 93.25 73 ASP A O 1
ATOM 558 N N . ASP A 1 74 ? 4.013 18.694 -8.607 1.00 94.62 74 ASP A N 1
ATOM 559 C CA . ASP A 1 74 ? 2.807 19.474 -8.938 1.00 94.62 74 ASP A CA 1
ATOM 560 C C . ASP A 1 74 ? 1.798 19.620 -7.776 1.00 94.62 74 ASP A C 1
ATOM 562 O O . ASP A 1 74 ? 0.732 20.219 -7.951 1.00 94.62 74 ASP A O 1
ATOM 566 N N . GLY A 1 75 ? 2.149 19.119 -6.586 1.00 93.69 75 GLY A N 1
ATOM 567 C CA . GLY A 1 75 ? 1.312 19.150 -5.382 1.00 93.69 75 GLY A CA 1
ATOM 568 C C . GLY A 1 75 ? 0.271 18.029 -5.292 1.00 93.69 75 GLY A C 1
ATOM 569 O O . GLY A 1 75 ? -0.594 18.072 -4.411 1.00 93.69 75 GLY A O 1
ATOM 570 N N . THR A 1 76 ? 0.311 17.038 -6.186 1.00 95.94 76 THR A N 1
ATOM 571 C CA . THR A 1 76 ? -0.449 15.794 -6.021 1.00 95.94 76 THR A CA 1
ATOM 572 C C . THR A 1 76 ? 0.020 15.068 -4.767 1.00 95.94 76 THR A C 1
ATOM 574 O O . THR A 1 76 ? 1.205 14.827 -4.586 1.00 95.94 76 THR A O 1
ATOM 577 N N . VAL A 1 77 ? -0.937 14.706 -3.913 1.00 95.62 77 VAL A N 1
ATOM 578 C CA . VAL A 1 77 ? -0.690 13.930 -2.690 1.00 95.62 77 VAL A CA 1
ATOM 579 C C . VAL A 1 77 ? -1.503 12.641 -2.644 1.00 95.62 77 VAL A C 1
ATOM 581 O O . VAL A 1 77 ? -1.535 11.998 -1.609 1.00 95.62 77 VAL A O 1
ATOM 584 N N . GLY A 1 78 ? -2.254 12.291 -3.691 1.00 96.75 78 GLY A N 1
ATOM 585 C CA . GLY A 1 78 ? -3.110 11.100 -3.704 1.00 96.75 78 GLY A CA 1
ATOM 586 C C . GLY A 1 78 ? -2.384 9.889 -4.285 1.00 96.75 78 GLY A C 1
ATOM 587 O O . GLY A 1 78 ? -1.643 10.048 -5.245 1.00 96.75 78 GLY A O 1
ATOM 588 N N . ALA A 1 79 ? -2.641 8.690 -3.751 1.00 97.38 79 ALA A N 1
ATOM 589 C CA . ALA A 1 79 ? -2.071 7.417 -4.236 1.00 97.38 79 ALA A CA 1
ATOM 590 C C . ALA A 1 79 ? -3.140 6.403 -4.707 1.00 97.38 79 ALA A C 1
ATOM 592 O O . ALA A 1 79 ? -2.939 5.184 -4.685 1.00 97.38 79 ALA A O 1
ATOM 593 N N . GLY A 1 80 ? -4.334 6.882 -5.070 1.00 98.25 80 GLY A N 1
ATOM 594 C CA . GLY A 1 80 ? -5.471 6.022 -5.398 1.00 98.25 80 GLY A CA 1
ATOM 595 C C . GLY A 1 80 ? -5.262 5.185 -6.663 1.00 98.25 80 GLY A C 1
ATOM 596 O O . GLY A 1 80 ? -5.635 4.010 -6.690 1.00 98.25 80 GLY A O 1
ATOM 597 N N . ARG A 1 81 ? -4.647 5.763 -7.700 1.00 98.44 81 ARG A N 1
ATOM 598 C CA . ARG A 1 81 ? -4.270 5.059 -8.932 1.00 98.44 81 ARG A CA 1
ATOM 599 C C . ARG A 1 81 ? -3.146 4.068 -8.669 1.00 98.44 81 ARG A C 1
ATOM 601 O O . ARG A 1 81 ? -3.248 2.938 -9.140 1.00 98.44 81 ARG A O 1
ATOM 608 N N . THR A 1 82 ? -2.123 4.451 -7.910 1.00 98.50 82 THR A N 1
ATOM 609 C CA . THR A 1 82 ? -1.031 3.544 -7.517 1.00 98.50 82 THR A CA 1
ATOM 610 C C . THR A 1 82 ? -1.586 2.294 -6.830 1.00 98.50 82 THR A C 1
ATOM 612 O O . THR A 1 82 ? -1.312 1.164 -7.241 1.00 98.50 82 THR A O 1
ATOM 615 N N . MET A 1 83 ? -2.459 2.489 -5.838 1.00 98.69 83 MET A N 1
ATOM 616 C CA . MET A 1 83 ? -3.084 1.396 -5.091 1.00 98.69 83 MET A CA 1
ATOM 617 C C . MET A 1 83 ? -3.996 0.529 -5.961 1.00 98.69 83 MET A C 1
ATOM 619 O O . MET A 1 83 ? -3.942 -0.696 -5.860 1.00 98.69 83 MET A O 1
ATOM 623 N N . ALA A 1 84 ? -4.810 1.136 -6.831 1.00 98.75 84 ALA A N 1
ATOM 624 C CA . ALA A 1 84 ? -5.667 0.390 -7.751 1.00 98.75 84 ALA A CA 1
ATOM 625 C C . ALA A 1 84 ? -4.843 -0.514 -8.681 1.00 98.75 84 ALA A C 1
ATOM 627 O O . ALA A 1 84 ? -5.143 -1.701 -8.790 1.00 98.75 84 ALA A O 1
ATOM 628 N N . THR A 1 85 ? -3.760 0.009 -9.265 1.00 98.75 85 THR A N 1
ATOM 629 C CA . THR A 1 85 ? -2.868 -0.755 -10.150 1.00 98.75 85 THR A CA 1
ATOM 630 C C . THR A 1 85 ? -2.223 -1.940 -9.423 1.00 98.75 85 THR A C 1
ATOM 632 O O . THR A 1 85 ? -2.181 -3.044 -9.966 1.00 98.75 85 THR A O 1
ATOM 635 N N . LEU A 1 86 ? -1.777 -1.760 -8.172 1.00 98.81 86 LEU A N 1
ATOM 636 C CA . LEU A 1 86 ? -1.220 -2.855 -7.370 1.00 98.81 86 LEU A CA 1
ATOM 637 C C . LEU A 1 86 ? -2.262 -3.925 -7.031 1.00 98.81 86 LEU A C 1
ATOM 639 O O . LEU A 1 86 ? -1.970 -5.115 -7.140 1.00 98.81 86 LEU A O 1
ATOM 643 N N . ILE A 1 87 ? -3.476 -3.530 -6.644 1.00 98.88 87 ILE A N 1
ATOM 644 C CA . ILE A 1 87 ? -4.553 -4.477 -6.321 1.00 98.88 87 ILE A CA 1
ATOM 645 C C . ILE A 1 87 ? -4.970 -5.265 -7.569 1.00 98.88 87 ILE A C 1
ATOM 647 O O . ILE A 1 87 ? -5.125 -6.484 -7.493 1.00 98.88 87 ILE A O 1
ATOM 651 N N . ASP A 1 88 ? -5.086 -4.601 -8.719 1.00 98.88 88 ASP A N 1
ATOM 652 C CA . ASP A 1 88 ? -5.392 -5.251 -9.995 1.00 98.88 88 ASP A CA 1
ATOM 653 C C . ASP A 1 88 ? -4.288 -6.247 -10.390 1.00 98.88 88 ASP A C 1
ATOM 655 O O . ASP A 1 88 ? -4.580 -7.362 -10.825 1.00 98.88 88 ASP A O 1
ATOM 659 N N . ALA A 1 89 ? -3.015 -5.899 -10.171 1.00 98.88 89 ALA A N 1
ATOM 660 C CA . ALA A 1 89 ? -1.895 -6.810 -10.396 1.00 98.88 89 ALA A CA 1
ATOM 661 C C . ALA A 1 89 ? -1.920 -8.022 -9.443 1.00 98.88 89 ALA A C 1
ATOM 663 O O . ALA A 1 89 ? -1.642 -9.144 -9.872 1.00 98.88 89 ALA A O 1
ATOM 664 N N . ILE A 1 90 ? -2.275 -7.827 -8.167 1.00 98.88 90 ILE A N 1
ATOM 665 C CA . ILE A 1 90 ? -2.429 -8.913 -7.184 1.00 98.88 90 ILE A CA 1
ATOM 666 C C . ILE A 1 90 ? -3.542 -9.878 -7.605 1.00 98.88 90 ILE A C 1
ATOM 668 O O . ILE A 1 90 ? -3.340 -11.094 -7.575 1.00 98.88 90 ILE A O 1
ATOM 672 N N . GLU A 1 91 ? -4.692 -9.357 -8.028 1.00 98.75 91 GLU A N 1
ATOM 673 C CA . GLU A 1 91 ? -5.806 -10.171 -8.521 1.00 98.75 91 GLU A CA 1
ATOM 674 C C . GLU A 1 91 ? -5.409 -10.938 -9.791 1.00 98.75 91 GLU A C 1
ATOM 676 O O . GLU A 1 91 ? -5.635 -12.146 -9.886 1.00 98.75 91 GLU A O 1
ATOM 681 N N . ALA A 1 92 ? -4.715 -10.283 -10.728 1.00 98.75 92 ALA A N 1
ATOM 682 C CA . ALA A 1 92 ? -4.194 -10.923 -11.937 1.00 98.75 92 ALA A CA 1
ATOM 683 C C . ALA A 1 92 ? -3.165 -12.032 -11.642 1.00 98.75 92 ALA A C 1
ATOM 685 O O . ALA A 1 92 ? -3.097 -13.021 -12.373 1.00 98.75 92 ALA A O 1
ATOM 686 N N . ALA A 1 93 ? -2.393 -11.911 -10.557 1.00 98.69 93 ALA A N 1
ATOM 687 C CA . ALA A 1 93 ? -1.482 -12.952 -10.077 1.00 98.69 93 ALA A CA 1
ATOM 688 C C . ALA A 1 93 ? -2.202 -14.123 -9.367 1.00 98.69 93 ALA A C 1
ATOM 690 O O . ALA A 1 93 ? -1.560 -15.104 -8.984 1.00 98.69 93 ALA A O 1
ATOM 691 N N . GLY A 1 94 ? -3.528 -14.052 -9.199 1.00 98.62 94 GLY A N 1
ATOM 692 C CA . GLY A 1 94 ? -4.350 -15.069 -8.538 1.00 98.62 94 GLY A CA 1
ATOM 693 C C . GLY A 1 94 ? -4.507 -14.869 -7.027 1.00 98.62 94 GLY A C 1
ATOM 694 O O . GLY A 1 94 ? -4.866 -15.814 -6.323 1.00 98.62 94 GLY A O 1
ATOM 695 N N . GLY A 1 95 ? -4.199 -13.672 -6.521 1.00 98.50 95 GLY A N 1
ATOM 696 C CA . GLY A 1 95 ? -4.473 -13.260 -5.146 1.00 98.50 95 GLY A CA 1
ATOM 697 C C . GLY A 1 95 ? -5.915 -12.785 -4.937 1.00 98.50 95 GLY A C 1
ATOM 698 O O . GLY A 1 95 ? -6.689 -12.691 -5.891 1.00 98.50 95 GLY A O 1
ATOM 699 N N . PRO A 1 96 ? -6.302 -12.471 -3.689 1.00 98.31 96 PRO A N 1
ATOM 700 C CA . PRO A 1 96 ? -7.598 -11.873 -3.406 1.00 98.31 96 PRO A CA 1
ATOM 701 C C . PRO A 1 96 ? -7.640 -10.422 -3.893 1.00 98.31 96 PRO A C 1
ATOM 703 O O . PRO A 1 96 ? -6.625 -9.720 -3.891 1.00 98.31 96 PRO A O 1
ATOM 706 N N . ARG A 1 97 ? -8.842 -9.931 -4.205 1.00 98.50 97 ARG A N 1
ATOM 707 C CA . ARG A 1 97 ? -9.052 -8.494 -4.377 1.00 98.50 97 ARG A CA 1
ATOM 708 C C . ARG A 1 97 ? -9.091 -7.815 -3.008 1.00 98.50 97 ARG A C 1
ATOM 710 O O . ARG A 1 97 ? -10.114 -7.815 -2.325 1.00 98.50 97 ARG A O 1
ATOM 717 N N . TYR A 1 98 ? -7.946 -7.282 -2.595 1.00 98.75 98 TYR A N 1
ATOM 718 C CA . TYR A 1 98 ? -7.807 -6.541 -1.345 1.00 98.75 98 TYR A CA 1
ATOM 719 C C . TYR A 1 98 ? -8.620 -5.237 -1.359 1.00 98.75 98 TYR A C 1
ATOM 721 O O . TYR A 1 98 ? -8.697 -4.552 -2.376 1.00 98.75 98 TYR A O 1
ATOM 729 N N . ASP A 1 99 ? -9.173 -4.872 -0.203 1.00 98.56 99 ASP A N 1
ATOM 730 C CA . ASP A 1 99 ? -9.568 -3.491 0.094 1.00 98.56 99 ASP A CA 1
ATOM 731 C C . ASP A 1 99 ? -8.410 -2.803 0.841 1.00 98.56 99 ASP A C 1
ATOM 733 O O . ASP A 1 99 ? -7.514 -3.478 1.364 1.00 98.56 99 ASP A O 1
ATOM 737 N N . TRP A 1 100 ? -8.373 -1.470 0.866 1.00 98.12 100 TRP A N 1
ATOM 738 C CA . TRP A 1 100 ? -7.214 -0.741 1.376 1.00 98.12 100 TRP A CA 1
ATOM 739 C C . TRP A 1 100 ? -7.540 0.559 2.101 1.00 98.12 100 TRP A C 1
ATOM 741 O O . TRP A 1 100 ? -8.547 1.211 1.837 1.00 98.12 100 TRP A O 1
ATOM 751 N N . ARG A 1 101 ? -6.669 0.965 3.027 1.00 96.44 101 ARG A N 1
ATOM 752 C CA . ARG A 1 101 ? -6.738 2.270 3.702 1.00 96.44 101 ARG A CA 1
ATOM 753 C C . ARG A 1 101 ? -5.355 2.913 3.754 1.00 96.44 101 ARG A C 1
ATOM 755 O O . ARG A 1 101 ? -4.361 2.240 4.016 1.00 96.44 101 ARG A O 1
ATOM 762 N N . SER A 1 102 ? -5.310 4.222 3.548 1.00 94.69 102 SER A N 1
ATOM 763 C CA . SER A 1 102 ? -4.145 5.083 3.774 1.00 94.69 102 SER A CA 1
ATOM 764 C C . SER A 1 102 ? -4.635 6.481 4.166 1.00 94.69 102 SER A C 1
ATOM 766 O O . SER A 1 102 ? -5.842 6.736 4.180 1.00 94.69 102 SER A O 1
ATOM 768 N N . ILE A 1 103 ? -3.704 7.359 4.521 1.00 93.44 103 ILE A N 1
ATOM 769 C CA . ILE A 1 103 ? -3.931 8.789 4.704 1.00 93.44 103 ILE A CA 1
ATOM 770 C C . ILE A 1 103 ? -3.002 9.493 3.730 1.00 93.44 103 ILE A C 1
ATOM 772 O O . ILE A 1 103 ? -1.799 9.232 3.745 1.00 93.44 103 ILE A O 1
ATOM 776 N N . ASP A 1 104 ? -3.562 10.370 2.902 1.00 93.81 104 ASP A N 1
ATOM 777 C CA . ASP A 1 104 ? -2.749 11.222 2.046 1.00 93.81 104 ASP A CA 1
ATOM 778 C C . ASP A 1 104 ? -1.900 12.152 2.930 1.00 93.81 104 ASP A C 1
ATOM 780 O O . ASP A 1 104 ? -2.438 12.758 3.868 1.00 93.81 104 ASP A O 1
ATOM 784 N N . PRO A 1 105 ? -0.583 12.232 2.687 1.00 92.00 105 PRO A N 1
ATOM 785 C CA . PRO A 1 105 ? 0.320 13.075 3.448 1.00 92.00 105 PRO A CA 1
ATOM 786 C C . PRO A 1 105 ? 0.083 14.555 3.136 1.00 92.00 105 PRO A C 1
ATOM 788 O O . PRO A 1 105 ? -0.622 14.928 2.196 1.00 92.00 105 PRO A O 1
ATOM 791 N N . ALA A 1 106 ? 0.689 15.422 3.944 1.00 91.25 106 ALA A N 1
ATOM 792 C CA . ALA A 1 106 ? 0.836 16.815 3.549 1.00 91.25 106 ALA A CA 1
ATOM 793 C C . ALA A 1 106 ? 1.962 16.914 2.512 1.00 91.25 106 ALA A C 1
ATOM 795 O O . ALA A 1 106 ? 2.986 16.248 2.656 1.00 91.25 106 ALA A O 1
ATOM 796 N N . ASP A 1 107 ? 1.785 17.771 1.507 1.00 90.19 107 ASP A N 1
ATOM 797 C CA . ASP A 1 107 ? 2.738 17.897 0.403 1.00 90.19 107 ASP A CA 1
ATOM 798 C C . ASP A 1 107 ? 4.176 18.142 0.905 1.00 90.19 107 ASP A C 1
ATOM 800 O O . ASP A 1 107 ? 4.452 19.059 1.696 1.00 90.19 107 ASP A O 1
ATOM 804 N N . LYS A 1 108 ? 5.086 17.282 0.448 1.00 86.88 108 LYS A N 1
ATOM 805 C CA . LYS A 1 108 ? 6.522 17.228 0.752 1.00 86.88 108 LYS A CA 1
ATOM 806 C C . LYS A 1 108 ? 6.853 16.985 2.224 1.00 86.88 108 LYS A C 1
ATOM 808 O O . LYS A 1 108 ? 7.938 17.366 2.671 1.00 86.88 108 LYS A O 1
ATOM 813 N N . GLN A 1 109 ? 5.931 16.416 3.003 1.00 86.69 109 GLN A N 1
ATOM 814 C CA . GLN A 1 109 ? 6.147 16.155 4.435 1.00 86.69 109 GLN A CA 1
ATOM 815 C C . GLN A 1 109 ? 6.481 14.696 4.766 1.00 86.69 109 GLN A C 1
ATOM 817 O O . GLN A 1 109 ? 6.984 14.435 5.861 1.00 86.69 109 GLN A O 1
ATOM 822 N N . ASP A 1 110 ? 6.270 13.768 3.834 1.00 82.69 110 ASP A N 1
ATOM 823 C CA . ASP A 1 110 ? 6.474 12.335 4.038 1.00 82.69 110 ASP A 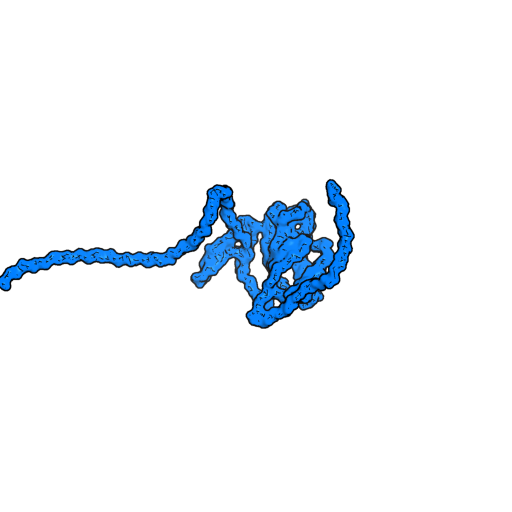CA 1
ATOM 824 C C . ASP A 1 110 ? 7.311 11.742 2.893 1.00 82.69 110 ASP A C 1
ATOM 826 O O . ASP A 1 110 ? 7.024 11.965 1.719 1.00 82.69 110 ASP A O 1
ATOM 830 N N . GLY A 1 111 ? 8.350 10.971 3.231 1.00 80.19 111 GLY A N 1
ATOM 831 C CA . GLY A 1 111 ? 9.250 10.339 2.259 1.00 80.19 111 GLY A CA 1
ATOM 832 C C . GLY A 1 111 ? 10.621 11.003 2.111 1.00 80.19 111 GLY A C 1
ATOM 833 O O . GLY A 1 111 ? 10.998 11.888 2.879 1.00 80.19 111 GLY A O 1
ATOM 834 N N . GLY A 1 112 ? 11.406 10.512 1.150 1.00 76.56 112 GLY A N 1
ATOM 835 C CA . GLY A 1 112 ? 12.763 10.980 0.846 1.00 76.56 112 GLY A CA 1
ATOM 836 C C . GLY A 1 112 ? 13.036 11.250 -0.636 1.00 76.56 112 GLY A C 1
ATOM 837 O O . GLY A 1 112 ? 14.105 11.778 -0.947 1.00 76.56 112 GLY A O 1
ATOM 838 N N . GLU A 1 113 ? 12.109 10.919 -1.540 1.00 85.19 113 GLU A N 1
ATOM 839 C CA . GLU A 1 113 ? 12.244 11.222 -2.966 1.00 85.19 113 GLU A CA 1
ATOM 840 C C . GLU A 1 113 ? 11.863 12.685 -3.252 1.00 85.19 113 GLU A C 1
ATOM 842 O O . GLU A 1 113 ? 10.786 13.135 -2.857 1.00 85.19 113 GLU A O 1
ATOM 847 N N . PRO A 1 114 ? 12.727 13.473 -3.915 1.00 88.88 114 PRO A N 1
ATOM 848 C CA . PRO A 1 114 ? 12.395 14.847 -4.266 1.00 88.88 114 PRO A CA 1
ATOM 849 C C . PRO A 1 114 ? 11.178 14.934 -5.196 1.00 88.88 114 PRO A C 1
ATOM 851 O O . PRO A 1 114 ? 11.207 14.404 -6.300 1.00 88.88 114 PRO A O 1
ATOM 854 N N . GLY A 1 115 ? 10.154 15.678 -4.773 1.00 87.75 115 GLY A N 1
ATOM 855 C CA . GLY A 1 115 ? 8.967 15.983 -5.581 1.00 87.75 115 GLY A CA 1
ATOM 856 C C . GLY A 1 115 ? 7.767 15.067 -5.336 1.00 87.75 115 GLY A C 1
ATOM 857 O O . GLY A 1 115 ? 6.657 15.493 -5.628 1.00 87.75 115 GLY A O 1
ATOM 858 N N . GLY A 1 116 ? 7.975 13.882 -4.754 1.00 90.19 116 GLY A N 1
ATOM 859 C CA . GLY A 1 116 ? 6.912 12.940 -4.398 1.00 90.19 116 GLY A CA 1
ATOM 860 C C . GLY A 1 116 ? 6.685 12.823 -2.890 1.00 90.19 116 GLY A C 1
ATOM 861 O O . GLY A 1 116 ? 7.470 13.316 -2.073 1.00 90.19 116 GLY A O 1
ATOM 862 N N . ASN A 1 117 ? 5.601 12.141 -2.524 1.00 93.38 117 ASN A N 1
ATOM 863 C CA . ASN A 1 117 ? 5.251 11.812 -1.151 1.00 93.38 117 ASN A CA 1
ATOM 864 C C . ASN A 1 117 ? 5.104 10.301 -0.965 1.00 93.38 117 ASN A C 1
ATOM 866 O O . ASN A 1 117 ? 4.256 9.648 -1.588 1.00 93.38 117 ASN A O 1
ATOM 870 N N . ILE A 1 118 ? 5.866 9.759 -0.018 1.00 92.62 118 ILE A N 1
ATOM 871 C CA . ILE A 1 118 ? 5.934 8.321 0.238 1.00 92.62 118 ILE A CA 1
ATOM 872 C C . ILE A 1 118 ? 5.185 7.994 1.529 1.00 92.62 118 ILE A C 1
ATOM 874 O O . ILE A 1 118 ? 5.468 8.563 2.583 1.00 92.62 118 ILE A O 1
ATOM 878 N N . ARG A 1 119 ? 4.239 7.052 1.466 1.00 93.81 119 ARG A N 1
ATOM 879 C CA . ARG A 1 119 ? 3.336 6.727 2.580 1.00 93.81 119 ARG A CA 1
ATOM 880 C C . ARG A 1 119 ? 3.261 5.241 2.890 1.00 93.81 119 ARG A C 1
ATOM 882 O O . ARG A 1 119 ? 3.606 4.376 2.086 1.00 93.81 119 ARG A O 1
ATOM 889 N N . GLN A 1 120 ? 2.670 4.969 4.049 1.00 95.06 120 GLN A N 1
ATOM 890 C CA . GLN A 1 120 ? 2.170 3.647 4.397 1.00 95.06 120 GLN A CA 1
ATOM 891 C C . GLN A 1 120 ? 0.755 3.453 3.852 1.00 95.06 120 GLN A C 1
ATOM 893 O O . GLN A 1 120 ? -0.108 4.324 3.995 1.00 95.06 120 GLN A O 1
ATOM 898 N N . ALA A 1 121 ? 0.477 2.270 3.321 1.00 96.38 121 ALA A N 1
ATOM 899 C CA . ALA A 1 121 ? -0.881 1.833 3.023 1.00 96.38 121 ALA A CA 1
ATOM 900 C C . ALA A 1 121 ? -1.135 0.465 3.652 1.00 96.38 121 ALA A C 1
ATOM 902 O O . ALA A 1 121 ? -0.218 -0.294 3.947 1.00 96.38 121 ALA A O 1
ATOM 903 N N . PHE A 1 122 ? -2.396 0.141 3.882 1.00 94.31 122 PHE A N 1
ATOM 904 C CA . PHE A 1 122 ? -2.795 -1.132 4.456 1.00 94.31 122 PHE A CA 1
ATOM 905 C C . PHE A 1 122 ? -3.753 -1.831 3.506 1.00 94.31 122 PHE A C 1
ATOM 907 O O . PHE A 1 122 ? -4.796 -1.264 3.198 1.00 94.31 122 PHE A O 1
ATOM 914 N N . LEU A 1 123 ? -3.416 -3.046 3.079 1.00 98.56 123 LEU A N 1
ATOM 915 C CA . LEU A 1 123 ? -4.303 -3.959 2.364 1.00 98.56 123 LEU A CA 1
ATOM 916 C C . LEU A 1 123 ? -4.946 -4.938 3.350 1.00 98.56 123 LEU A C 1
ATOM 918 O O . LEU A 1 123 ? -4.276 -5.439 4.256 1.00 98.56 123 LEU A O 1
ATOM 922 N N . PHE A 1 124 ? -6.217 -5.272 3.143 1.00 98.56 124 PHE A N 1
ATOM 923 C CA . PHE A 1 124 ? -6.903 -6.321 3.893 1.00 98.56 124 PHE A CA 1
ATOM 924 C C . PHE A 1 124 ? -7.888 -7.099 3.039 1.00 98.56 124 PHE A C 1
ATOM 926 O O . PHE A 1 124 ? -8.564 -6.536 2.181 1.00 98.56 124 PHE A O 1
ATOM 933 N N . ASN A 1 125 ? -7.931 -8.418 3.236 1.00 98.38 125 ASN A N 1
ATOM 934 C CA . ASN A 1 125 ? -8.836 -9.285 2.496 1.00 98.38 125 ASN A CA 1
ATOM 935 C C . ASN A 1 125 ? -10.244 -9.181 3.117 1.00 98.38 125 ASN A C 1
ATOM 937 O O . ASN A 1 125 ? -10.441 -9.698 4.227 1.00 98.38 125 ASN A O 1
ATOM 941 N N . PRO A 1 126 ? -11.226 -8.558 2.432 1.00 97.94 126 PRO A N 1
ATOM 942 C CA . PRO A 1 126 ? -12.561 -8.340 2.989 1.00 97.94 126 PRO A CA 1
ATOM 943 C C . PRO A 1 126 ? -13.348 -9.641 3.218 1.00 97.94 126 PRO A C 1
ATOM 945 O O . PRO A 1 126 ? -14.316 -9.643 3.976 1.00 97.94 126 PRO A O 1
ATOM 948 N N . GLU A 1 127 ? -12.932 -10.764 2.623 1.00 97.00 127 GLU A N 1
ATOM 949 C CA . GLU A 1 127 ? -13.528 -12.082 2.882 1.00 97.00 127 GLU A CA 1
ATOM 950 C C . GLU A 1 127 ? -13.097 -12.678 4.233 1.00 97.00 127 GLU A C 1
ATOM 952 O O . GLU A 1 127 ? -13.706 -13.628 4.728 1.00 97.00 127 GLU A O 1
ATOM 957 N N . ARG A 1 128 ? -12.029 -12.142 4.835 1.00 97.12 128 ARG A N 1
ATOM 958 C CA . ARG A 1 128 ? -11.370 -12.690 6.031 1.00 97.12 128 ARG A CA 1
ATOM 959 C C . ARG A 1 128 ? -11.457 -11.751 7.225 1.00 97.12 128 ARG A C 1
ATOM 961 O O . ARG A 1 128 ? -11.637 -12.203 8.355 1.00 97.12 128 ARG A O 1
ATOM 968 N N . VAL A 1 129 ? -11.324 -10.451 6.980 1.00 97.19 129 VAL A N 1
ATOM 969 C CA . VAL A 1 129 ? -11.315 -9.408 8.008 1.00 97.19 129 VAL A CA 1
ATOM 970 C C . VAL A 1 129 ? -12.075 -8.174 7.530 1.00 97.19 129 VAL A C 1
ATOM 972 O O . VAL A 1 129 ? -12.187 -7.914 6.339 1.00 97.19 129 VAL A O 1
ATOM 975 N N . SER A 1 130 ? -12.573 -7.377 8.472 1.00 95.38 130 SER A N 1
ATOM 976 C CA . SER A 1 130 ? -13.234 -6.101 8.185 1.00 95.38 130 SER A CA 1
ATOM 977 C C . SER A 1 130 ? -12.483 -4.948 8.835 1.00 95.38 130 SER A C 1
ATOM 979 O O . SER A 1 130 ? -12.113 -5.039 10.010 1.00 95.38 130 SER A O 1
ATOM 981 N N . PHE A 1 131 ? -12.349 -3.832 8.127 1.00 93.25 131 PHE A N 1
ATOM 982 C CA . PHE A 1 131 ? -11.854 -2.594 8.715 1.00 93.25 131 PHE A CA 1
ATOM 983 C C . PHE A 1 131 ? -12.976 -1.865 9.470 1.00 93.25 131 PHE A C 1
ATOM 985 O O . PHE A 1 131 ? -14.128 -1.845 9.041 1.00 93.25 131 PHE A O 1
ATOM 992 N N . THR A 1 132 ? -12.669 -1.274 10.631 1.00 91.56 132 THR A N 1
ATOM 993 C CA . THR A 1 132 ? -13.664 -0.479 11.372 1.00 91.56 132 THR A CA 1
ATOM 994 C C . THR A 1 132 ? -13.611 0.974 10.919 1.00 91.56 132 THR A C 1
ATOM 996 O O . THR A 1 132 ? -13.011 1.821 11.591 1.00 91.56 132 THR A O 1
ATOM 999 N N . ASP A 1 133 ? -14.253 1.249 9.789 1.00 88.81 133 ASP A N 1
ATOM 1000 C CA . ASP A 1 133 ? -14.310 2.587 9.208 1.00 88.81 133 ASP A CA 1
ATOM 1001 C C . ASP A 1 133 ? -15.036 3.594 10.102 1.00 88.81 133 ASP A C 1
ATOM 1003 O O . ASP A 1 133 ? -16.044 3.308 10.761 1.00 88.81 133 ASP A O 1
ATOM 1007 N N . ARG A 1 134 ? -14.488 4.807 10.113 1.00 88.12 134 ARG A N 1
ATOM 1008 C CA . ARG A 1 134 ? -15.095 6.029 10.647 1.00 88.12 134 ARG A CA 1
ATOM 1009 C C . ARG A 1 134 ? -14.836 7.143 9.639 1.00 88.12 134 ARG A C 1
ATOM 1011 O O . ARG A 1 134 ? -14.260 6.892 8.586 1.00 88.12 134 ARG A O 1
ATOM 1018 N N . ALA A 1 135 ? -15.246 8.371 9.953 1.00 86.56 135 ALA A N 1
ATOM 1019 C CA . ALA A 1 135 ? -14.731 9.509 9.200 1.00 86.56 135 ALA A CA 1
ATOM 1020 C C . ALA A 1 135 ? -13.193 9.411 9.173 1.00 86.56 135 ALA A C 1
ATOM 1022 O O . ALA A 1 135 ? -12.567 9.265 10.229 1.00 86.56 135 ALA A O 1
ATOM 1023 N N . GLY A 1 136 ? -12.618 9.374 7.972 1.00 81.31 136 GLY A N 1
ATOM 1024 C CA . GLY A 1 136 ? -11.172 9.355 7.795 1.00 81.31 136 GLY A CA 1
ATOM 1025 C C . GLY A 1 136 ? -10.567 10.651 8.321 1.00 81.31 136 GLY A C 1
ATOM 1026 O O . GLY A 1 136 ? -11.206 11.704 8.271 1.00 81.31 136 GLY A O 1
ATOM 1027 N N . GLY A 1 137 ? -9.363 10.558 8.876 1.00 86.44 137 GLY A N 1
ATOM 1028 C CA . GLY A 1 137 ? -8.550 11.731 9.167 1.00 86.44 137 GLY A CA 1
ATOM 1029 C C . GLY A 1 137 ? -7.867 12.286 7.919 1.00 86.44 137 GLY A C 1
ATOM 1030 O O . GLY A 1 137 ? -7.970 11.729 6.829 1.00 86.44 137 GLY A O 1
ATOM 1031 N N . ASP A 1 138 ? -7.134 13.369 8.125 1.00 89.12 138 ASP A N 1
ATOM 1032 C CA . ASP A 1 138 ? -6.168 13.928 7.180 1.00 89.12 138 ASP A CA 1
ATOM 1033 C C . ASP A 1 138 ? -4.766 13.901 7.821 1.00 89.12 138 ASP A C 1
ATOM 1035 O O . ASP A 1 138 ? -4.613 13.473 8.970 1.00 89.12 138 ASP A O 1
ATOM 1039 N N . ALA A 1 139 ? -3.740 14.357 7.101 1.00 89.19 139 ALA A N 1
ATOM 1040 C CA . ALA A 1 139 ? -2.356 14.388 7.584 1.00 89.19 139 ALA A CA 1
ATOM 1041 C C . ALA A 1 139 ? -2.140 15.220 8.868 1.00 89.19 139 ALA A C 1
ATOM 1043 O O . ALA A 1 139 ? -1.147 15.043 9.573 1.00 89.19 139 ALA A O 1
ATOM 1044 N N . THR A 1 140 ? -3.051 16.140 9.188 1.00 88.50 140 THR A N 1
ATOM 1045 C CA . THR A 1 140 ? -2.888 17.150 10.244 1.00 88.50 140 THR A CA 1
ATOM 1046 C C . THR A 1 140 ? -3.866 17.001 11.406 1.00 88.50 140 THR A C 1
ATOM 1048 O O . THR A 1 140 ? -3.596 17.500 12.502 1.00 88.50 140 THR A O 1
ATOM 1051 N N . THR A 1 141 ? -4.972 16.285 11.211 1.00 88.06 141 THR A N 1
ATOM 1052 C CA . THR A 1 141 ? -6.021 16.118 12.215 1.00 88.06 141 THR A CA 1
ATOM 1053 C C . THR A 1 141 ? -5.768 14.863 13.065 1.00 88.06 141 THR A C 1
ATOM 1055 O O . THR A 1 141 ? -5.952 13.744 12.577 1.00 88.06 141 THR A O 1
ATOM 1058 N N . PRO A 1 142 ? -5.399 14.996 14.358 1.00 86.25 142 PRO A N 1
ATOM 1059 C CA . PRO A 1 142 ? -5.245 13.839 15.235 1.00 86.25 142 PRO A CA 1
ATOM 1060 C C . PRO A 1 142 ? -6.551 13.073 15.416 1.00 86.25 142 PRO A C 1
ATOM 1062 O O . PRO A 1 142 ? -7.601 13.660 15.689 1.00 86.25 142 PRO A O 1
ATOM 1065 N N . THR A 1 143 ? -6.463 11.743 15.438 1.00 91.56 143 THR A N 1
ATOM 1066 C CA . THR A 1 143 ? -7.509 10.949 16.091 1.00 91.56 143 THR A CA 1
ATOM 1067 C C . THR A 1 143 ? -7.481 11.124 17.613 1.00 91.56 143 THR A C 1
ATOM 1069 O O . THR A 1 143 ? -6.431 11.296 18.231 1.00 91.56 143 THR A O 1
ATOM 1072 N N . GLY A 1 144 ? -8.651 11.026 18.238 1.00 90.81 144 GLY A N 1
ATOM 1073 C CA . GLY A 1 144 ? -8.841 10.984 19.682 1.00 90.81 144 GLY A CA 1
ATOM 1074 C C . GLY A 1 144 ? -9.595 9.732 20.129 1.00 90.81 144 GLY A C 1
ATOM 1075 O O . GLY A 1 144 ? -9.905 8.840 19.337 1.00 90.81 144 GLY A O 1
ATOM 1076 N N . ILE A 1 145 ? -9.914 9.680 21.423 1.00 91.81 145 ILE A N 1
ATOM 1077 C CA . ILE A 1 145 ? -10.704 8.606 22.037 1.00 91.81 145 ILE A CA 1
ATOM 1078 C C . ILE A 1 145 ? -12.119 9.124 22.306 1.00 91.81 145 ILE A C 1
ATOM 1080 O O . ILE A 1 145 ? -12.304 10.180 22.907 1.00 91.81 145 ILE A O 1
ATOM 1084 N N . THR A 1 146 ? -13.124 8.350 21.908 1.00 93.00 146 THR A N 1
ATOM 1085 C CA . THR A 1 146 ? -14.543 8.572 22.200 1.00 93.00 146 THR A CA 1
ATOM 1086 C C . THR A 1 146 ? -15.190 7.306 22.766 1.00 93.00 146 THR A C 1
ATOM 1088 O O . THR A 1 146 ? -14.544 6.266 22.912 1.00 93.00 146 THR A O 1
ATOM 1091 N N . LYS A 1 147 ? -16.476 7.378 23.119 1.00 95.44 147 LYS A N 1
ATOM 1092 C CA . LYS A 1 147 ? -17.249 6.258 23.662 1.00 95.44 147 LYS A CA 1
ATOM 1093 C C . LYS A 1 147 ? -18.492 6.008 22.814 1.00 95.44 147 LYS A C 1
ATOM 1095 O O . LYS A 1 147 ? -19.381 6.849 22.748 1.00 95.44 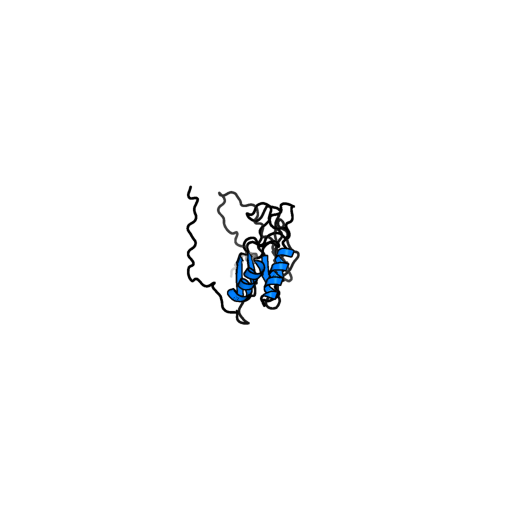147 LYS A O 1
ATOM 1100 N N . ILE A 1 148 ? -18.586 4.820 22.220 1.00 89.44 148 ILE A N 1
ATOM 1101 C CA . ILE A 1 148 ? -19.739 4.375 21.427 1.00 89.44 148 ILE A CA 1
ATOM 1102 C C . ILE A 1 148 ? -20.358 3.170 22.131 1.00 89.44 148 ILE A C 1
ATOM 1104 O O . ILE A 1 148 ? -19.684 2.170 22.372 1.00 89.44 148 ILE A O 1
ATOM 1108 N N . ARG A 1 149 ? -21.646 3.262 22.489 1.00 91.75 149 ARG A N 1
ATOM 1109 C CA . ARG A 1 149 ? -22.396 2.181 23.167 1.00 91.75 149 ARG A CA 1
ATOM 1110 C C . ARG A 1 149 ? -21.657 1.599 24.381 1.00 91.75 149 ARG A C 1
ATOM 1112 O O . ARG A 1 149 ? -21.572 0.388 24.559 1.00 91.75 149 ARG A O 1
ATOM 1119 N N . GLY A 1 150 ? -21.067 2.464 25.201 1.00 93.69 150 GLY A N 1
ATOM 1120 C CA . GLY A 1 150 ? -20.361 2.017 26.401 1.00 93.69 150 GLY A CA 1
ATOM 1121 C C . GLY A 1 150 ? -18.896 1.611 26.197 1.00 93.69 150 GLY A C 1
ATOM 1122 O O . GLY A 1 150 ? -18.204 1.444 27.198 1.00 93.69 150 GLY A O 1
ATOM 1123 N N . LYS A 1 151 ? -18.402 1.500 24.957 1.00 93.69 151 LYS A N 1
ATOM 1124 C CA . LYS A 1 151 ? -17.048 1.018 24.635 1.00 93.69 151 LYS A CA 1
ATOM 1125 C C . LYS A 1 151 ? -16.163 2.140 24.090 1.00 93.69 151 LYS A C 1
ATOM 1127 O O . LYS A 1 151 ? -16.661 3.017 23.385 1.00 93.69 151 LYS A O 1
ATOM 1132 N N . ALA A 1 152 ? -14.871 2.110 24.420 1.00 93.38 152 ALA A N 1
ATOM 1133 C CA . ALA A 1 152 ? -13.890 3.034 23.853 1.00 93.38 152 ALA A CA 1
ATOM 1134 C C . ALA A 1 152 ? -13.777 2.831 22.333 1.00 93.38 152 ALA A C 1
ATOM 1136 O O . ALA A 1 152 ? -13.835 1.701 21.848 1.00 93.38 152 ALA A O 1
ATOM 1137 N N . ALA A 1 153 ? -13.641 3.925 21.594 1.00 91.94 153 ALA A N 1
ATOM 1138 C CA . ALA A 1 153 ? -13.525 3.951 20.143 1.00 91.94 153 ALA A CA 1
ATOM 1139 C C . ALA A 1 153 ? -12.630 5.117 19.709 1.00 91.94 153 ALA A C 1
ATOM 1141 O O . ALA A 1 153 ? -12.457 6.073 20.463 1.00 91.94 153 ALA A O 1
ATOM 1142 N N . LEU A 1 154 ? -12.098 5.058 18.490 1.00 92.31 154 LEU A N 1
ATOM 1143 C CA . LEU A 1 154 ? -11.427 6.202 17.873 1.00 92.31 154 LEU A CA 1
ATOM 1144 C C . LEU A 1 154 ? -12.451 7.214 17.345 1.00 92.31 154 LEU A C 1
ATOM 1146 O O . LEU A 1 154 ? -13.575 6.833 17.009 1.00 92.31 154 LEU A O 1
ATOM 1150 N N . THR A 1 155 ? -12.075 8.491 17.279 1.00 92.31 155 THR A N 1
ATOM 1151 C CA . THR A 1 155 ? -12.889 9.522 16.610 1.00 92.31 155 THR A CA 1
ATOM 1152 C C . THR A 1 155 ? -12.749 9.457 15.092 1.00 92.31 155 THR A C 1
ATOM 1154 O O . THR A 1 155 ? -13.737 9.688 14.401 1.00 92.31 155 THR A O 1
ATOM 1157 N N . LEU A 1 156 ? -11.562 9.096 14.591 1.00 93.06 156 LEU A N 1
ATOM 1158 C CA . LEU A 1 156 ? -11.232 8.980 13.170 1.00 93.06 156 LEU A CA 1
ATOM 1159 C C . LEU A 1 156 ? -10.568 7.619 12.901 1.00 93.06 156 LEU A C 1
ATOM 1161 O O . LEU A 1 156 ? -9.88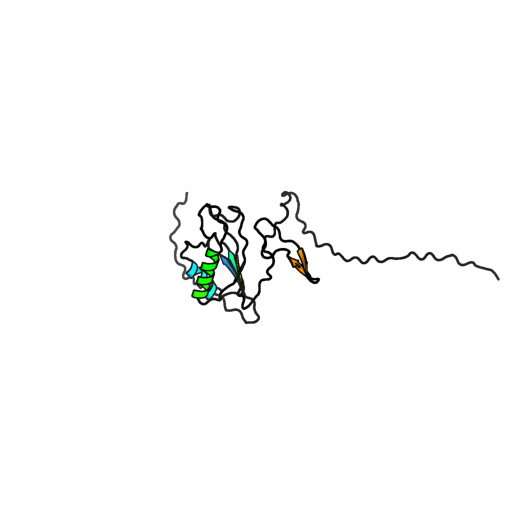1 7.085 13.772 1.00 93.06 156 LEU A O 1
ATOM 1165 N N . SER A 1 157 ? -10.823 7.017 11.740 1.00 92.56 157 SER A N 1
ATOM 1166 C CA . SER A 1 157 ? -10.246 5.718 11.353 1.00 92.56 157 SER A CA 1
ATOM 1167 C C . SER A 1 157 ? -10.441 5.483 9.849 1.00 92.56 157 SER A C 1
ATOM 1169 O O . SER A 1 157 ? -11.593 5.296 9.452 1.00 92.56 157 SER A O 1
ATOM 1171 N N . PRO A 1 158 ? -9.369 5.444 9.032 1.00 93.31 158 PRO A N 1
ATOM 1172 C CA . PRO A 1 158 ? -7.958 5.626 9.404 1.00 93.31 158 PRO A CA 1
ATOM 1173 C C . PRO A 1 158 ? -7.650 7.060 9.868 1.00 93.31 158 PRO A C 1
ATOM 1175 O O . PRO A 1 158 ? -8.447 7.968 9.643 1.00 93.31 158 PRO A O 1
ATOM 1178 N N . ALA A 1 159 ? -6.516 7.261 10.547 1.00 89.19 159 ALA A N 1
ATOM 1179 C CA . ALA A 1 159 ? -6.051 8.579 10.983 1.00 89.19 159 ALA A CA 1
ATOM 1180 C C . ALA A 1 159 ? -4.582 8.562 11.420 1.00 89.19 159 ALA A C 1
ATOM 1182 O O . ALA A 1 159 ? -4.066 7.528 11.852 1.00 89.19 159 ALA A O 1
ATOM 1183 N N . VAL A 1 160 ? -3.949 9.734 11.407 1.00 83.31 160 VAL A N 1
ATOM 1184 C CA . VAL A 1 160 ? -2.645 9.950 12.039 1.00 83.31 160 VAL A CA 1
ATOM 1185 C C . VAL A 1 160 ? -2.779 10.060 13.563 1.00 83.31 160 VAL A C 1
ATOM 1187 O O . VAL A 1 160 ? -3.742 10.614 14.106 1.00 83.31 160 VAL A O 1
ATOM 1190 N N . SER A 1 161 ? -1.777 9.556 14.283 1.00 67.69 161 SER A N 1
ATOM 1191 C CA . SER A 1 161 ? -1.615 9.802 15.717 1.00 67.69 161 SER A CA 1
ATOM 1192 C C . SER A 1 161 ? -0.655 10.976 15.902 1.00 67.69 161 SER A C 1
ATOM 1194 O O . SER A 1 161 ? 0.520 10.761 16.207 1.00 67.69 161 SER A O 1
ATOM 1196 N N . THR A 1 162 ? -1.100 12.224 15.722 1.00 59.88 162 THR A N 1
ATOM 1197 C CA . THR A 1 162 ? -0.219 13.350 16.061 1.00 59.88 162 THR A CA 1
ATOM 1198 C C . THR A 1 162 ? -0.040 13.405 17.579 1.00 59.88 162 THR A C 1
ATOM 1200 O O . THR A 1 162 ? -0.949 13.676 18.364 1.00 59.88 162 THR A O 1
ATOM 1203 N N . ARG A 1 163 ? 1.176 13.079 18.023 1.00 49.62 163 ARG A N 1
ATOM 1204 C CA . ARG A 1 163 ? 1.645 13.394 19.372 1.00 49.62 163 ARG A CA 1
ATOM 1205 C C . ARG A 1 163 ? 1.629 14.919 19.497 1.00 49.62 163 ARG A C 1
ATOM 1207 O O . ARG A 1 163 ? 2.114 15.595 18.593 1.00 49.62 163 ARG A O 1
ATOM 1214 N N . ALA A 1 164 ? 1.143 15.462 20.617 1.00 42.56 164 ALA A N 1
ATOM 1215 C CA . ALA A 1 164 ? 1.431 16.852 20.985 1.00 42.56 164 ALA A CA 1
ATOM 1216 C C . ALA A 1 164 ? 2.941 17.139 20.783 1.00 42.56 164 ALA A C 1
ATOM 1218 O O . ALA A 1 164 ? 3.742 16.210 20.974 1.00 42.56 164 ALA A O 1
ATOM 1219 N N . PRO A 1 165 ? 3.346 18.363 20.381 1.00 39.47 165 PRO A N 1
ATOM 1220 C CA . PRO A 1 165 ? 4.732 18.673 20.021 1.00 39.47 165 PRO A CA 1
ATOM 1221 C C . PRO A 1 165 ? 5.710 18.094 21.049 1.00 39.47 165 PRO A C 1
ATOM 1223 O O . PRO A 1 165 ? 5.463 18.189 22.255 1.00 39.47 165 PRO A O 1
ATOM 1226 N N . ARG A 1 166 ? 6.791 17.435 20.586 1.00 40.16 166 ARG A N 1
ATOM 1227 C CA . ARG A 1 166 ? 7.792 16.844 21.494 1.00 40.16 166 ARG A CA 1
ATOM 1228 C C . ARG A 1 166 ? 8.233 17.953 22.462 1.00 40.16 166 ARG A C 1
ATOM 1230 O O . ARG A 1 166 ? 8.750 18.960 21.978 1.00 40.16 166 ARG A O 1
ATOM 1237 N N . PRO A 1 167 ? 8.075 17.806 23.791 1.00 45.59 167 PRO A N 1
ATOM 1238 C CA . PRO A 1 167 ? 8.791 18.693 24.690 1.00 45.59 167 PRO A CA 1
ATOM 1239 C C . PRO A 1 167 ? 10.292 18.518 24.425 1.00 45.59 167 PRO A C 1
ATOM 1241 O O . PRO A 1 167 ? 10.736 17.457 23.968 1.00 45.59 167 PRO A O 1
ATOM 1244 N N . SER A 1 168 ? 11.047 19.590 24.646 1.00 43.91 168 SER A N 1
ATOM 1245 C CA . SER A 1 168 ? 12.488 19.674 24.417 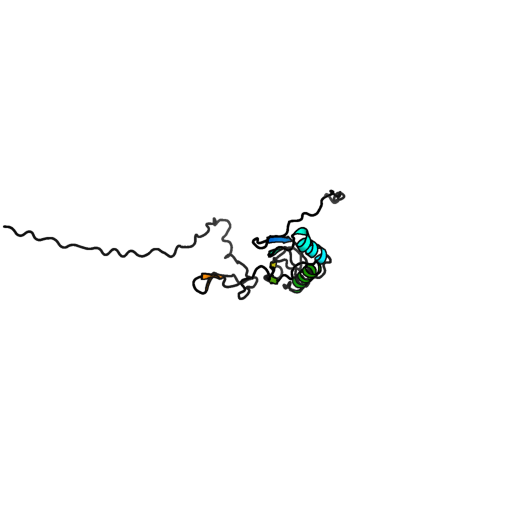1.00 43.91 168 SER A CA 1
ATOM 1246 C C . SER A 1 168 ? 13.251 18.467 25.000 1.00 43.91 168 SER A C 1
ATOM 1248 O O . SER A 1 168 ? 12.777 17.841 25.951 1.00 43.91 168 SER A O 1
ATOM 1250 N N . PRO A 1 169 ? 14.450 18.129 24.473 1.00 45.50 169 PRO A N 1
ATOM 1251 C CA . PRO A 1 169 ? 15.201 16.915 24.835 1.00 45.50 169 PRO A CA 1
ATOM 1252 C C . PRO A 1 169 ? 15.501 16.737 26.333 1.00 45.50 169 PRO A C 1
ATOM 1254 O O . PRO A 1 169 ? 15.906 15.659 26.755 1.00 45.50 169 PRO A O 1
ATOM 1257 N N . THR A 1 170 ? 15.310 17.777 27.144 1.00 51.47 170 THR A N 1
ATOM 1258 C CA . THR A 1 170 ? 15.499 17.765 28.596 1.00 51.47 170 THR A CA 1
ATOM 1259 C C . THR A 1 170 ? 14.289 17.247 29.382 1.00 51.47 170 THR A C 1
ATOM 1261 O O . THR A 1 170 ? 14.406 17.011 30.583 1.00 51.47 170 THR A O 1
ATOM 1264 N N . ALA A 1 171 ? 13.137 17.024 28.746 1.00 47.41 171 ALA A N 1
ATOM 1265 C CA . ALA A 1 171 ? 11.961 16.466 29.405 1.00 47.41 171 ALA A CA 1
ATOM 1266 C C . ALA A 1 171 ? 11.954 14.930 29.305 1.00 47.41 171 ALA A C 1
ATOM 1268 O O . ALA A 1 171 ? 11.526 14.343 28.307 1.00 47.41 171 ALA A O 1
ATOM 1269 N N . ALA A 1 172 ? 12.434 14.266 30.358 1.00 37.34 172 ALA A N 1
ATOM 1270 C CA . ALA A 1 172 ? 12.374 12.815 30.495 1.00 37.34 172 ALA A CA 1
ATOM 1271 C C . ALA A 1 172 ? 10.926 12.303 30.363 1.00 37.34 172 ALA A C 1
ATOM 1273 O O . ALA A 1 172 ? 10.009 12.754 31.050 1.00 37.34 172 ALA A O 1
ATOM 1274 N N . SER A 1 173 ? 10.733 11.340 29.462 1.00 39.25 173 SER A N 1
ATOM 1275 C CA . SER A 1 173 ? 9.442 10.720 29.175 1.00 39.25 173 SER A CA 1
ATOM 1276 C C . SER A 1 173 ? 9.014 9.802 30.318 1.00 39.25 173 SER A C 1
ATOM 1278 O O . SER A 1 173 ? 9.620 8.760 30.554 1.00 39.25 173 SER A O 1
ATOM 1280 N N . ARG A 1 174 ? 7.918 10.157 30.991 1.00 37.81 174 ARG A N 1
ATOM 1281 C CA . ARG A 1 174 ? 7.075 9.203 31.713 1.00 37.81 174 ARG A CA 1
ATOM 1282 C C . ARG A 1 174 ? 5.785 9.090 30.921 1.00 37.81 174 ARG A C 1
ATOM 1284 O O . ARG A 1 174 ? 5.083 10.080 30.746 1.00 37.81 174 ARG A O 1
ATOM 1291 N N . TRP A 1 175 ? 5.494 7.892 30.430 1.00 27.67 175 TRP A N 1
ATOM 1292 C CA . TRP A 1 175 ? 4.158 7.528 29.972 1.00 27.67 175 TRP A CA 1
ATOM 1293 C C . TRP A 1 175 ? 3.163 7.914 31.081 1.00 27.67 175 TRP A C 1
ATOM 1295 O O . TRP A 1 175 ? 3.314 7.399 32.197 1.00 27.67 175 TRP A O 1
ATOM 1305 N N . PRO A 1 176 ? 2.198 8.830 30.869 1.00 36.12 176 PRO A N 1
ATOM 1306 C CA . PRO A 1 176 ? 1.165 9.034 31.863 1.00 36.12 176 PRO A CA 1
ATOM 1307 C C . PRO A 1 176 ? 0.312 7.769 31.853 1.00 36.12 176 PRO A C 1
ATOM 1309 O O . PRO A 1 176 ? -0.405 7.484 30.894 1.00 36.12 176 PRO A O 1
ATOM 1312 N N . ALA A 1 177 ? 0.457 6.965 32.906 1.00 32.97 177 ALA A N 1
ATOM 1313 C CA . ALA A 1 177 ? -0.499 5.921 33.214 1.00 32.97 177 ALA A CA 1
ATOM 1314 C C . ALA A 1 177 ? -1.891 6.557 33.192 1.00 32.97 177 ALA A C 1
ATOM 1316 O O . ALA A 1 177 ? -2.124 7.596 33.814 1.00 32.97 177 ALA A O 1
ATOM 1317 N N . SER A 1 178 ? -2.782 5.948 32.423 1.00 39.47 178 SER A N 1
ATOM 1318 C CA . SER A 1 178 ? -4.207 6.224 32.439 1.00 39.47 178 SER A CA 1
ATOM 1319 C C . SER A 1 178 ? -4.686 6.372 33.884 1.00 39.47 178 SER A C 1
ATOM 1321 O O . SER A 1 178 ? -4.505 5.474 34.706 1.00 39.47 178 SER A O 1
ATOM 1323 N N . SER A 1 179 ? -5.284 7.519 34.207 1.00 33.59 179 SER A N 1
ATOM 1324 C CA . SER A 1 179 ? -5.936 7.735 35.496 1.00 33.59 179 SER A CA 1
ATOM 1325 C C . SER A 1 179 ? -6.980 6.637 35.731 1.00 33.59 179 SER A C 1
ATOM 1327 O O . SER A 1 179 ? -7.889 6.503 34.906 1.00 33.59 179 SER A O 1
ATOM 1329 N N . PRO A 1 180 ? -6.928 5.873 36.836 1.00 34.50 180 PRO A N 1
ATOM 1330 C CA . PRO A 1 180 ? -8.048 5.032 37.212 1.00 34.50 180 PRO A CA 1
ATOM 1331 C C . PRO A 1 180 ? -9.138 5.942 37.788 1.00 34.50 180 PRO A C 1
ATOM 1333 O O . PRO A 1 180 ? -9.076 6.383 38.936 1.00 34.50 180 PRO A O 1
ATOM 1336 N N . SER A 1 181 ? -10.152 6.259 36.986 1.00 39.59 181 SER A N 1
ATOM 1337 C CA . SER A 1 181 ? -11.413 6.782 37.503 1.00 39.59 181 SER A CA 1
ATOM 1338 C C . SER A 1 181 ? -12.146 5.644 38.216 1.00 39.59 181 SER A C 1
ATOM 1340 O O . SER A 1 181 ? -12.815 4.821 37.599 1.00 39.59 181 SER A O 1
ATOM 1342 N N . GLY A 1 182 ? -11.983 5.566 39.537 1.00 36.69 182 GLY A N 1
ATOM 1343 C CA . GLY A 1 182 ? -12.650 4.535 40.327 1.00 36.69 182 GLY A CA 1
ATOM 1344 C C . GLY A 1 182 ? -12.228 4.462 41.788 1.00 36.69 182 GLY A C 1
ATOM 1345 O O . GLY A 1 182 ? -11.956 3.373 42.274 1.00 36.69 182 GLY A O 1
ATOM 1346 N N . ALA A 1 183 ? -12.181 5.586 42.506 1.00 32.66 183 ALA A N 1
ATOM 1347 C CA . ALA A 1 183 ? -12.209 5.554 43.967 1.00 32.66 183 ALA A CA 1
ATOM 1348 C C . ALA A 1 183 ? -13.625 5.909 44.429 1.00 32.66 183 ALA A C 1
ATOM 1350 O O . ALA A 1 183 ? -14.041 7.069 44.403 1.00 32.66 183 ALA A O 1
ATOM 1351 N N . ALA A 1 184 ? -14.376 4.878 44.813 1.00 33.91 184 ALA A N 1
ATOM 1352 C CA . ALA A 1 184 ? -15.601 5.023 45.575 1.00 33.91 184 ALA A CA 1
ATOM 1353 C C . ALA A 1 184 ? -15.311 5.877 46.820 1.00 33.91 184 ALA A C 1
ATOM 1355 O O . ALA A 1 184 ? -14.448 5.544 47.631 1.00 33.91 184 ALA A O 1
ATOM 1356 N N . ARG A 1 185 ? -16.025 6.996 46.967 1.00 33.25 185 ARG A N 1
ATOM 1357 C CA . ARG A 1 185 ? -16.047 7.756 48.217 1.00 33.25 185 ARG A CA 1
ATOM 1358 C C . ARG A 1 185 ? -16.750 6.895 49.264 1.00 33.25 185 ARG A C 1
ATOM 1360 O O . ARG A 1 185 ? -17.972 6.794 49.253 1.00 33.25 185 ARG A O 1
ATOM 1367 N N . SER A 1 186 ? -15.992 6.285 50.167 1.00 34.84 186 SER A N 1
ATOM 1368 C CA . SER A 1 186 ? -16.532 5.798 51.433 1.00 34.84 186 SER A CA 1
ATOM 1369 C C . SER A 1 186 ? -16.855 7.013 52.304 1.00 34.84 186 SER A C 1
ATOM 1371 O O . SER A 1 186 ? -15.954 7.674 52.820 1.00 34.84 186 SER A O 1
ATOM 1373 N N . SER A 1 187 ? -18.135 7.345 52.441 1.00 35.91 187 SER A N 1
ATOM 1374 C CA . SER A 1 187 ? -18.609 8.268 53.468 1.00 35.91 187 SER A CA 1
ATOM 1375 C C . SER A 1 187 ? -18.596 7.547 54.817 1.00 35.91 187 SER A C 1
ATOM 1377 O O . SER A 1 187 ? -19.512 6.786 55.122 1.00 35.91 187 SER A O 1
ATOM 1379 N N . SER A 1 188 ? -17.559 7.758 55.623 1.00 34.78 188 SER A N 1
ATOM 1380 C CA . SER A 1 188 ? -17.607 7.458 57.052 1.00 34.78 188 SER A CA 1
ATOM 1381 C C . SER A 1 188 ? -18.227 8.652 57.779 1.00 34.78 188 SER A C 1
ATOM 1383 O O . SER A 1 188 ? -17.628 9.717 57.910 1.00 34.78 188 SER A O 1
ATOM 1385 N N . SER A 1 189 ? -19.467 8.484 58.231 1.00 38.81 189 SER A N 1
ATOM 1386 C CA . SER A 1 189 ? -20.088 9.378 59.208 1.00 38.81 189 SER A CA 1
ATOM 1387 C C . SER A 1 189 ? -19.400 9.194 60.569 1.00 38.81 189 SER A C 1
ATOM 1389 O O . SER A 1 189 ? -19.232 8.052 60.998 1.00 38.81 189 SER A O 1
ATOM 1391 N N . PRO A 1 190 ? -19.018 10.263 61.285 1.00 36.19 190 PRO A N 1
ATOM 1392 C CA . PRO A 1 190 ? -18.561 10.135 62.659 1.00 36.19 190 PRO A CA 1
ATOM 1393 C C . PRO A 1 190 ? -19.776 9.985 63.584 1.00 36.19 190 PRO A C 1
ATOM 1395 O O . PRO A 1 190 ? -20.517 10.934 63.826 1.00 36.19 190 PRO A O 1
ATOM 1398 N N . THR A 1 191 ? -19.994 8.781 64.109 1.00 38.44 191 THR A N 1
ATOM 1399 C CA . THR A 1 191 ? -20.887 8.555 65.253 1.00 38.44 191 THR A CA 1
ATOM 1400 C C . THR A 1 191 ? -20.225 9.098 66.516 1.00 38.44 191 THR A C 1
ATOM 1402 O O . THR A 1 191 ? -19.302 8.494 67.058 1.00 38.44 191 THR A O 1
ATOM 1405 N N . THR A 1 192 ? -20.699 10.246 66.995 1.00 39.16 192 THR A N 1
ATOM 1406 C CA . THR A 1 192 ? -20.440 10.730 68.353 1.00 39.16 192 THR A CA 1
ATOM 1407 C C . THR A 1 192 ? -21.507 10.143 69.278 1.00 39.16 192 THR A C 1
ATOM 1409 O O . THR A 1 192 ? -22.676 10.512 69.193 1.00 39.16 192 THR A O 1
ATOM 1412 N N . SER A 1 193 ? -21.125 9.205 70.145 1.00 43.75 193 SER A N 1
ATOM 1413 C CA . SER A 1 193 ? -21.989 8.711 71.227 1.00 43.75 193 SER A CA 1
ATOM 1414 C C . SER A 1 193 ? -22.065 9.738 72.369 1.00 43.75 193 SER A C 1
ATOM 1416 O O . SER A 1 193 ? -21.028 10.300 72.727 1.00 43.75 193 SER A O 1
ATOM 1418 N N . PRO A 1 194 ? -23.235 9.970 72.991 1.00 45.12 194 PRO A N 1
ATOM 1419 C CA . PRO A 1 194 ? -23.341 10.806 74.185 1.00 45.12 194 PRO A CA 1
ATOM 1420 C C . PRO A 1 194 ? -22.954 10.027 75.462 1.00 45.12 194 PRO A C 1
ATOM 1422 O O . PRO A 1 194 ? -23.011 8.792 75.478 1.00 45.12 194 PRO A O 1
ATOM 1425 N N . PRO A 1 195 ? -22.568 10.718 76.553 1.00 47.56 195 PRO A N 1
ATOM 1426 C CA . PRO A 1 195 ? -22.162 10.074 77.798 1.00 47.56 195 PRO A CA 1
ATOM 1427 C C . PRO A 1 195 ? -23.354 9.464 78.547 1.00 47.56 195 PRO A C 1
ATOM 1429 O O . PRO A 1 195 ? -24.434 10.047 78.642 1.00 47.56 195 PRO A O 1
ATOM 1432 N N . ARG A 1 196 ? -23.129 8.279 79.121 1.00 46.03 196 ARG A N 1
ATOM 1433 C CA . ARG A 1 196 ? -24.079 7.559 79.974 1.00 46.03 196 ARG A CA 1
ATOM 1434 C C . ARG A 1 196 ? -24.041 8.162 81.381 1.00 46.03 196 ARG A C 1
ATOM 1436 O O . ARG A 1 196 ? -22.998 8.148 82.029 1.00 46.03 196 ARG A O 1
ATOM 1443 N N . ALA A 1 197 ? -25.175 8.678 81.846 1.00 42.09 197 ALA A N 1
ATOM 1444 C CA . ALA A 1 197 ? -25.363 9.088 83.232 1.00 42.09 197 ALA A CA 1
ATOM 1445 C C . ALA A 1 197 ? -25.327 7.860 84.158 1.00 42.09 197 ALA A C 1
ATOM 1447 O O . ALA A 1 197 ? -26.006 6.863 83.907 1.00 42.09 197 ALA A O 1
ATOM 1448 N N . ALA A 1 198 ? -24.537 7.940 85.227 1.00 41.78 198 ALA A N 1
ATOM 1449 C CA . ALA A 1 198 ? -24.604 7.024 86.355 1.00 41.78 198 ALA A CA 1
ATOM 1450 C C . ALA A 1 198 ? -25.519 7.642 87.420 1.00 41.78 198 ALA A C 1
ATOM 1452 O O . ALA A 1 198 ? -25.191 8.678 87.998 1.00 41.78 198 ALA A O 1
ATOM 1453 N N . THR A 1 199 ? -26.655 7.001 87.687 1.00 48.72 199 THR A N 1
ATOM 1454 C CA . THR A 1 199 ? -27.467 7.266 88.878 1.00 48.72 199 THR A CA 1
ATOM 1455 C C . THR A 1 199 ? -27.241 6.127 89.867 1.00 48.72 199 THR A C 1
ATOM 1457 O O . THR A 1 199 ? -27.337 4.956 89.514 1.00 48.72 199 THR A O 1
ATOM 1460 N N . ARG A 1 200 ? -26.889 6.515 91.095 1.00 40.22 200 ARG A N 1
ATOM 1461 C CA . ARG A 1 200 ? -26.801 5.695 92.309 1.00 40.22 200 ARG A CA 1
ATOM 1462 C C . ARG A 1 200 ? -28.139 5.021 92.640 1.00 40.22 200 ARG A C 1
ATOM 1464 O O . ARG A 1 200 ? -29.155 5.712 92.618 1.00 40.22 200 ARG A O 1
ATOM 1471 N N . ALA A 1 201 ? -28.091 3.763 93.072 1.00 43.59 201 ALA A N 1
ATOM 1472 C CA . ALA A 1 201 ? -28.520 3.265 94.390 1.00 43.59 201 ALA A CA 1
ATOM 1473 C C . ALA A 1 201 ? -28.231 1.761 94.456 1.00 43.59 201 ALA A C 1
ATOM 1475 O 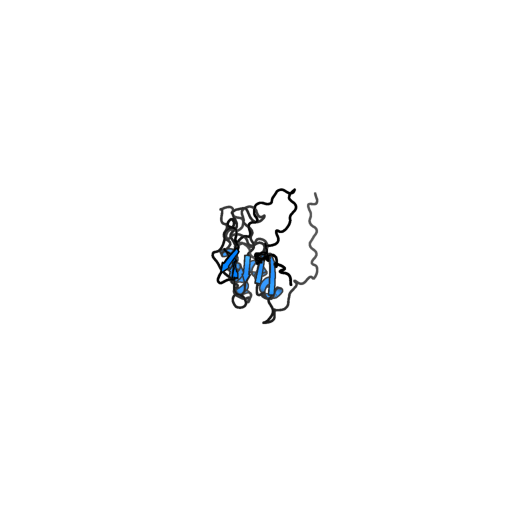O . ALA A 1 201 ? -28.589 1.065 93.482 1.00 43.59 201 ALA A O 1
#

pLDDT: mean 82.68, std 22.27, range [27.67, 98.88]

Secondary structure (DSSP, 8-state):
----PPPPPPP-PPPP--PPPPTT---EEEEEEEEE-TT-S-HHHHHHIIIIIS---SEEEEEEE--TTTT--S-----HHHHHHHHHHHHHTT----EEEE-PPPTTSS-SSTT---EEEEEE-TTT------S---SS----EEEETTEEEESSSS-----S-PPPTTS---------------------PPPPP----

InterPro domains:
  IPR036691 Endonuclease/exonuclease/phosphatase superfamily [G3DSA:3.60.10.10] (26-166)
  IPR036691 Endonuclease/exonuclease/phosphatase superfamily [SSF56219] (27-137)

Organism: NCBI:txid3074435

Radius of gyration: 28.12 Å; chains: 1; bounding box: 65×42×109 Å

Sequence (201 aa):
MADELGTLKPGNLRRESTRPQHLTELAVATYNVENLDPSDDTFAAHAAAIVHNLRSPDIVSLEEIQDDNGATDDGTVGAGRTMATLIDAIEAAGGPRYDWRSIDPADKQDGGEPGGNIRQAFLFNPERVSFTDRAGGDATTPTGITKIRGKAALTLSPAVSTRAPRPSPTAASRWPASSPSGAARSSSSPTTSPPRAATRA